Protein AF-A0AAD5D6E2-F1 (afdb_monomer_lite)

Sequence (270 aa):
MIGDYLGQHDEFSVAVMHAYVDSMDFSGMKFHTAIREFLKGFRLPGEAQKIDRIMEKFAECYCADNPGLFKGADTAYVLAYAVILLNTDAHNPMVWPKMSKSDFVRMNATNDPEECAPKLILEEIYDSIVKEEIKMKNKAINMGKSSWKKAETEEKGGIVGILNLALPKLRSQSDTQSESEAIIKQTQEIFRKQGAKRGTFYTSQRIEIIRPMVEAVGWPLLATFSVMMEERENKARVILCMEGFKAGIYITHVLRMDTMRYAFLTSLVR

Secondary structure (DSSP, 8-state):
-HHHHHT--SHHHHHHHHHHHHTS--TT--HHHHHHHHHHHSPPPSSHHHHHHHHHHHHHHHHHHSBTTBSSHHHHHHHHHHHHHHHHHHH-TT--SPPPHHHHHHHH--S-TTTSPPHHHHHHHHHHHHHS--------------------------GGGTS---------SSSSHHHHHHHHHHHHHHHHHS------------HHHHHHHHHHHHHHHHHHHHHHHH-TT-HHHHHHHHHHHHHHHHHHHHTT-HHHHHHHHHHH--

pLDDT: mean 73.14, std 18.59, range [22.36, 93.12]

Organism: Ambrosia artemisiifolia (NCBI:txid4212)

InterPro domains:
  IPR000904 Sec7 domain [PF01369] (1-134)
  IPR000904 Sec7 domain [PS50190] (1-132)
  IPR000904 Sec7 domain [SM00222] (1-134)
  IPR000904 Sec7 domain [cd00171] (1-134)
  IPR023394 Sec7, C-terminal domain superfamily [G3DSA:1.10.1000.11] (27-145)
  IPR035999 Sec7 domain superfamily [SSF48425] (1-138)

Radius of gyration: 23.74 Å; chains: 1; bounding box: 52×47×61 Å

Structure (mmCIF, N/CA/C/O backbone):
data_AF-A0AAD5D6E2-F1
#
_entry.id   AF-A0AAD5D6E2-F1
#
loop_
_atom_site.group_PDB
_atom_site.id
_atom_site.type_symbol
_atom_site.label_atom_id
_atom_site.label_alt_id
_atom_site.label_comp_id
_atom_site.label_asym_id
_atom_site.label_entity_id
_atom_site.label_seq_id
_atom_site.pdbx_PDB_ins_code
_atom_site.Cartn_x
_atom_site.Cartn_y
_atom_site.Cartn_z
_atom_site.occupancy
_atom_site.B_iso_or_equiv
_atom_site.auth_seq_id
_atom_site.auth_comp_id
_atom_site.auth_asym_id
_atom_site.auth_atom_id
_atom_site.pdbx_PDB_model_num
ATOM 1 N N . MET A 1 1 ? 6.085 -20.815 0.313 1.00 63.50 1 MET A N 1
ATOM 2 C CA . MET A 1 1 ? 6.153 -20.107 1.617 1.00 63.50 1 MET A CA 1
ATOM 3 C C . MET A 1 1 ? 4.739 -19.867 2.130 1.00 63.50 1 MET A C 1
ATOM 5 O O . MET A 1 1 ? 3.829 -19.971 1.325 1.00 63.50 1 MET A O 1
ATOM 9 N N . ILE A 1 2 ? 4.546 -19.522 3.412 1.00 75.81 2 ILE A N 1
ATOM 10 C CA . ILE A 1 2 ? 3.207 -19.230 3.969 1.00 75.81 2 ILE A CA 1
ATOM 11 C C . ILE A 1 2 ? 2.523 -18.103 3.177 1.00 75.81 2 ILE A C 1
ATOM 13 O O . ILE A 1 2 ? 1.454 -18.329 2.641 1.00 75.81 2 ILE A O 1
ATOM 17 N N . GLY A 1 3 ? 3.169 -16.947 2.983 1.00 75.31 3 GLY A N 1
ATOM 18 C CA . GLY A 1 3 ? 2.570 -15.836 2.223 1.00 75.31 3 GLY A CA 1
ATOM 19 C C . GLY A 1 3 ? 2.264 -16.153 0.753 1.00 75.31 3 GLY A C 1
ATOM 20 O O . GLY A 1 3 ? 1.200 -15.794 0.265 1.00 75.31 3 GLY A O 1
ATOM 21 N N . ASP A 1 4 ? 3.144 -16.888 0.059 1.00 78.75 4 ASP A N 1
ATOM 22 C CA . ASP A 1 4 ? 2.870 -17.315 -1.325 1.00 78.75 4 ASP A CA 1
ATOM 23 C C . ASP A 1 4 ? 1.679 -18.264 -1.413 1.00 78.75 4 ASP A C 1
ATOM 25 O O . ASP A 1 4 ? 0.942 -18.211 -2.391 1.00 78.75 4 ASP A O 1
ATOM 29 N N . TYR A 1 5 ? 1.533 -19.138 -0.411 1.00 82.12 5 TYR A N 1
ATOM 30 C CA . TYR A 1 5 ? 0.457 -20.117 -0.321 1.00 82.12 5 TYR A CA 1
ATOM 31 C C . TYR A 1 5 ? -0.875 -19.437 -0.002 1.00 82.12 5 TYR A C 1
ATOM 33 O O . TYR A 1 5 ? -1.846 -19.649 -0.717 1.00 82.12 5 TYR A O 1
ATOM 41 N N . LEU A 1 6 ? -0.894 -18.537 0.989 1.00 81.75 6 LEU A N 1
ATOM 42 C CA . LEU A 1 6 ? -2.074 -17.738 1.345 1.00 81.75 6 LEU A CA 1
ATOM 43 C C . LEU A 1 6 ? -2.532 -16.830 0.192 1.00 81.75 6 LEU A C 1
ATOM 45 O O . LEU A 1 6 ? -3.709 -16.514 0.086 1.00 81.75 6 LEU A O 1
ATOM 49 N N . GLY A 1 7 ? -1.611 -16.423 -0.683 1.00 79.06 7 GLY A N 1
ATOM 50 C CA . GLY A 1 7 ? -1.923 -15.627 -1.866 1.00 79.06 7 GLY A CA 1
ATOM 51 C C . GLY A 1 7 ? -2.442 -16.420 -3.072 1.00 79.06 7 GLY A C 1
ATOM 52 O O . GLY A 1 7 ? -2.800 -15.808 -4.076 1.00 79.06 7 GLY A O 1
ATOM 53 N N . GLN A 1 8 ? -2.453 -17.759 -3.048 1.00 83.88 8 GLN A N 1
ATOM 54 C CA . GLN A 1 8 ? -2.915 -18.551 -4.197 1.00 83.88 8 GLN A CA 1
ATOM 55 C C . GLN A 1 8 ? -4.418 -18.380 -4.467 1.00 83.88 8 GLN A C 1
ATOM 57 O O . GLN A 1 8 ? -5.163 -17.822 -3.668 1.00 83.88 8 GLN A O 1
ATOM 62 N N . HIS A 1 9 ? -4.852 -18.796 -5.660 1.00 80.50 9 HIS A N 1
ATOM 63 C CA . HIS A 1 9 ? -6.250 -18.705 -6.101 1.00 80.50 9 HIS A CA 1
ATOM 64 C C . HIS A 1 9 ? -7.033 -20.001 -5.906 1.00 80.50 9 HIS A C 1
ATOM 66 O O . HIS A 1 9 ? -8.234 -20.014 -6.153 1.00 80.50 9 HIS A O 1
ATOM 72 N N . ASP A 1 10 ? -6.362 -21.074 -5.494 1.00 86.88 10 ASP A N 1
ATOM 73 C CA . ASP A 1 10 ? -7.005 -22.353 -5.235 1.00 86.88 10 ASP A CA 1
ATOM 74 C C . ASP A 1 10 ? -7.990 -22.213 -4.069 1.00 86.88 10 ASP A C 1
ATOM 76 O O . ASP A 1 10 ? -7.650 -21.621 -3.043 1.00 86.88 10 ASP A O 1
ATOM 80 N N . GLU A 1 11 ? -9.189 -22.787 -4.198 1.00 84.62 11 GLU A N 1
ATOM 81 C CA . GLU A 1 11 ? -10.261 -22.671 -3.194 1.00 84.62 11 GLU A CA 1
ATOM 82 C C . GLU A 1 11 ? -9.792 -23.063 -1.788 1.00 84.62 11 GLU A C 1
ATOM 84 O O . GLU A 1 11 ? -10.110 -22.395 -0.806 1.00 84.62 11 GLU A O 1
ATOM 89 N N . PHE A 1 12 ? -8.977 -24.116 -1.689 1.00 88.38 12 PHE A N 1
ATOM 90 C CA . PHE A 1 12 ? -8.412 -24.558 -0.418 1.00 88.38 12 PHE A CA 1
ATOM 91 C C . PHE A 1 12 ? -7.412 -23.544 0.156 1.00 88.38 12 PHE A C 1
ATOM 93 O O . PHE A 1 12 ? -7.459 -23.242 1.345 1.00 88.38 12 PHE A O 1
ATOM 100 N N . SER A 1 13 ? -6.537 -22.979 -0.679 1.00 84.50 13 SER A N 1
ATOM 101 C CA . SER A 1 13 ? -5.560 -21.968 -0.258 1.00 84.50 13 SER A CA 1
ATOM 102 C C . SER A 1 13 ? -6.245 -20.677 0.197 1.00 84.50 13 SER A C 1
ATOM 104 O O . SER A 1 13 ? -5.858 -20.100 1.213 1.00 84.50 13 SER A O 1
ATOM 106 N N . VAL A 1 14 ? -7.309 -20.271 -0.502 1.00 85.50 14 VAL A N 1
ATOM 107 C CA . VAL A 1 14 ? -8.170 -19.147 -0.116 1.00 85.50 14 VAL A CA 1
ATOM 108 C C . VAL A 1 14 ? -8.856 -19.441 1.219 1.00 85.50 14 VAL A C 1
ATOM 110 O O . VAL A 1 14 ? -8.754 -18.633 2.136 1.00 85.50 14 VAL A O 1
ATOM 113 N N . ALA A 1 15 ? -9.467 -20.616 1.394 1.00 88.38 15 ALA A N 1
ATOM 114 C CA . ALA A 1 15 ? -10.097 -21.003 2.659 1.00 88.38 15 ALA A CA 1
ATOM 115 C C . ALA A 1 15 ? -9.107 -21.015 3.839 1.00 88.38 15 ALA A C 1
ATOM 117 O O . ALA A 1 15 ? -9.438 -20.554 4.931 1.00 88.38 15 ALA A O 1
ATOM 118 N N . VAL A 1 16 ? -7.875 -21.487 3.619 1.00 90.06 16 VAL A N 1
ATOM 119 C CA . VAL A 1 16 ? -6.800 -21.430 4.621 1.00 90.06 16 VAL A CA 1
ATOM 120 C C . VAL A 1 16 ? -6.412 -19.984 4.931 1.00 90.06 16 VAL A C 1
ATOM 122 O O . VAL A 1 16 ? -6.171 -19.664 6.092 1.00 90.06 16 VAL A O 1
ATOM 125 N N . MET A 1 17 ? -6.376 -19.103 3.928 1.00 89.12 17 MET A N 1
ATOM 126 C CA . MET A 1 17 ? -6.130 -17.673 4.119 1.00 89.12 17 MET A CA 1
ATOM 127 C C . MET A 1 17 ? -7.225 -17.017 4.957 1.00 89.12 17 MET A C 1
ATOM 129 O O . MET A 1 17 ? -6.893 -16.362 5.944 1.00 89.12 17 MET A O 1
ATOM 133 N N . HIS A 1 18 ? -8.500 -17.284 4.661 1.00 87.19 18 HIS A N 1
ATOM 134 C CA . HIS A 1 18 ? -9.608 -16.805 5.486 1.00 87.19 18 HIS A CA 1
ATOM 135 C C . HIS A 1 18 ? -9.479 -17.304 6.928 1.00 87.19 18 HIS A C 1
ATOM 137 O O . HIS A 1 18 ? -9.401 -16.486 7.836 1.00 87.19 18 HIS A O 1
ATOM 143 N N . ALA A 1 19 ? -9.322 -18.616 7.138 1.00 89.12 19 ALA A N 1
ATOM 144 C CA . ALA A 1 19 ? -9.183 -19.193 8.477 1.00 89.12 19 ALA A CA 1
ATOM 145 C C . ALA A 1 19 ? -7.959 -18.660 9.245 1.00 89.12 19 ALA A C 1
ATOM 147 O O . ALA A 1 19 ? -8.000 -18.528 10.466 1.00 89.12 19 ALA A O 1
ATOM 148 N N . TYR A 1 20 ? -6.863 -18.352 8.546 1.00 89.19 20 TYR A N 1
ATOM 149 C CA . TYR A 1 20 ? -5.668 -17.773 9.152 1.00 89.19 20 TYR A CA 1
ATOM 150 C C . TYR A 1 20 ? -5.913 -16.341 9.632 1.00 89.19 20 TYR A C 1
ATOM 152 O O . TYR A 1 20 ? -5.574 -16.024 10.771 1.00 89.19 20 TYR A O 1
ATOM 160 N N . VAL A 1 21 ? -6.509 -15.489 8.795 1.00 87.44 21 VAL A N 1
ATOM 161 C CA . VAL A 1 21 ? -6.805 -14.096 9.163 1.00 87.44 21 VAL A CA 1
ATOM 162 C C . VAL A 1 21 ? -7.899 -14.051 10.235 1.00 87.44 21 VAL A C 1
ATOM 164 O O . VAL A 1 21 ? -7.743 -13.327 11.208 1.00 87.44 21 VAL A O 1
ATOM 167 N N . ASP A 1 22 ? -8.931 -14.892 10.121 1.00 87.75 22 ASP A N 1
ATOM 168 C CA . ASP A 1 22 ? -10.030 -15.006 11.095 1.00 87.75 22 ASP A CA 1
ATOM 169 C C . ASP A 1 22 ? -9.565 -15.535 12.465 1.00 87.75 22 ASP A C 1
ATOM 171 O O . ASP A 1 22 ? -10.250 -15.365 13.469 1.00 87.75 22 ASP A O 1
ATOM 175 N N . SER A 1 23 ? -8.403 -16.195 12.527 1.00 88.38 23 SER A N 1
ATOM 176 C CA . SER A 1 23 ? -7.798 -16.621 13.796 1.00 88.38 23 SER A CA 1
ATOM 177 C C . SER A 1 23 ? -7.056 -15.501 14.532 1.00 88.38 23 SER A C 1
ATOM 179 O O . SER A 1 23 ? -6.627 -15.703 15.671 1.00 88.38 23 SER A O 1
ATOM 181 N N . MET A 1 24 ? -6.865 -14.344 13.890 1.00 87.81 24 MET A N 1
ATOM 182 C CA . MET A 1 24 ? -6.261 -13.169 14.510 1.00 87.81 24 MET A CA 1
ATOM 183 C C . MET A 1 24 ? -7.340 -12.303 15.150 1.00 87.81 24 MET A C 1
ATOM 185 O O . MET A 1 24 ? -8.382 -12.075 14.553 1.00 87.81 24 MET A O 1
ATOM 189 N N . ASP A 1 25 ? -7.061 -11.804 16.352 1.00 89.38 25 ASP A N 1
ATOM 190 C CA . ASP A 1 25 ? -7.940 -10.874 17.057 1.00 89.38 25 ASP A CA 1
ATOM 191 C C . ASP A 1 25 ? -7.401 -9.449 16.904 1.00 89.38 25 ASP A C 1
ATOM 193 O O . ASP A 1 25 ? -6.323 -9.130 17.421 1.00 89.38 25 ASP A O 1
ATOM 197 N N . PHE A 1 26 ? -8.133 -8.601 16.178 1.00 91.06 26 PHE A N 1
ATOM 198 C CA . PHE A 1 26 ? -7.804 -7.184 16.013 1.00 91.06 26 PHE A CA 1
ATOM 199 C C . PHE A 1 26 ? -8.638 -6.267 16.916 1.00 91.06 26 PHE A C 1
ATOM 201 O O . PHE A 1 26 ? -8.548 -5.038 16.792 1.00 91.06 26 PHE A O 1
ATOM 208 N N . SER A 1 27 ? -9.437 -6.825 17.828 1.00 90.00 27 SER A N 1
ATOM 209 C CA . SER A 1 27 ? -10.375 -6.073 18.661 1.00 90.00 27 SER A CA 1
ATOM 210 C C . SER A 1 27 ? -9.655 -5.062 19.555 1.00 90.00 27 SER A C 1
ATOM 212 O O . SER A 1 27 ? -8.789 -5.405 20.363 1.00 90.00 27 SER A O 1
ATOM 214 N N . GLY A 1 28 ? -10.012 -3.782 19.430 1.00 85.44 28 GLY A N 1
ATOM 215 C CA . GLY A 1 28 ? -9.437 -2.705 20.244 1.00 85.44 28 GLY A CA 1
ATOM 216 C C . GLY A 1 28 ? -7.981 -2.361 19.907 1.00 85.44 28 GLY A C 1
ATO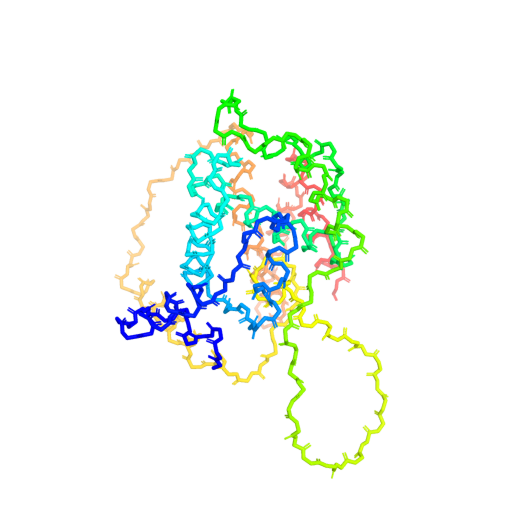M 217 O O . GLY A 1 28 ? -7.372 -1.528 20.587 1.00 85.44 28 GLY A O 1
ATOM 218 N N . MET A 1 29 ? -7.408 -2.963 18.860 1.00 90.69 29 MET A N 1
ATOM 219 C CA . MET A 1 29 ? -6.088 -2.599 18.358 1.00 90.69 29 MET A CA 1
ATOM 220 C C . MET A 1 29 ? -6.178 -1.362 17.466 1.00 90.69 29 MET A C 1
ATOM 222 O O . MET A 1 29 ? -7.100 -1.198 16.675 1.00 90.69 29 MET A O 1
ATOM 226 N N . LYS A 1 30 ? -5.166 -0.491 17.535 1.00 91.62 30 LYS A N 1
ATOM 227 C CA . LYS A 1 30 ? -5.017 0.585 16.549 1.00 91.62 30 LYS A CA 1
ATOM 228 C C . LYS A 1 30 ? -4.617 -0.001 15.194 1.00 91.62 30 LYS A C 1
ATOM 230 O O . LYS A 1 30 ? -3.824 -0.941 15.139 1.00 91.62 30 LYS A O 1
ATOM 235 N N . PHE A 1 31 ? -5.053 0.632 14.105 1.00 91.25 31 PHE A N 1
ATOM 236 C CA . PHE A 1 31 ? -4.829 0.145 12.738 1.00 91.25 31 PHE A CA 1
ATOM 237 C C . PHE A 1 31 ? -3.353 -0.147 12.422 1.00 91.25 31 PHE A C 1
ATOM 239 O O . PHE A 1 31 ? -3.008 -1.221 11.934 1.00 91.25 31 PHE A O 1
ATOM 246 N N . HIS A 1 32 ? -2.452 0.780 12.768 1.00 89.88 32 HIS A N 1
ATOM 247 C CA . HIS A 1 32 ? -1.012 0.604 12.548 1.00 89.88 32 HIS A CA 1
ATOM 248 C C . HIS A 1 32 ? -0.400 -0.528 13.389 1.00 89.88 32 HIS A C 1
ATOM 250 O O . HIS A 1 32 ? 0.634 -1.072 13.013 1.00 89.88 32 HIS A O 1
ATOM 256 N N . THR A 1 33 ? -0.999 -0.889 14.525 1.00 90.75 33 THR A N 1
ATOM 257 C CA . THR A 1 33 ? -0.551 -2.018 15.350 1.00 90.75 33 THR A CA 1
ATOM 258 C C . THR A 1 33 ? -1.063 -3.333 14.774 1.00 90.75 33 THR A C 1
ATOM 260 O O . THR A 1 33 ? -0.286 -4.276 14.644 1.00 90.75 33 THR A O 1
ATOM 263 N N . ALA A 1 34 ? -2.333 -3.373 14.361 1.00 92.12 34 ALA A N 1
ATOM 264 C CA . ALA A 1 34 ? -2.945 -4.541 13.734 1.00 92.12 34 ALA A CA 1
ATOM 265 C C . ALA A 1 34 ? -2.216 -4.943 12.445 1.00 92.12 34 ALA A C 1
ATOM 267 O O . ALA A 1 34 ? -1.794 -6.088 12.307 1.00 92.12 34 ALA A O 1
ATOM 268 N N . ILE A 1 35 ? -1.959 -3.988 11.542 1.00 90.06 35 ILE A N 1
ATOM 269 C CA . ILE A 1 35 ? -1.263 -4.274 10.279 1.00 90.06 35 ILE A CA 1
ATOM 270 C C . ILE A 1 35 ? 0.191 -4.726 10.497 1.00 90.06 35 ILE A C 1
ATOM 272 O O . ILE A 1 35 ? 0.708 -5.544 9.739 1.00 90.06 35 ILE A O 1
ATOM 276 N N . ARG A 1 36 ? 0.863 -4.249 11.556 1.00 89.69 36 ARG A N 1
ATOM 277 C CA . ARG A 1 36 ? 2.203 -4.732 11.925 1.00 89.69 36 ARG A CA 1
ATOM 278 C C . ARG A 1 36 ? 2.168 -6.174 12.399 1.00 89.69 36 ARG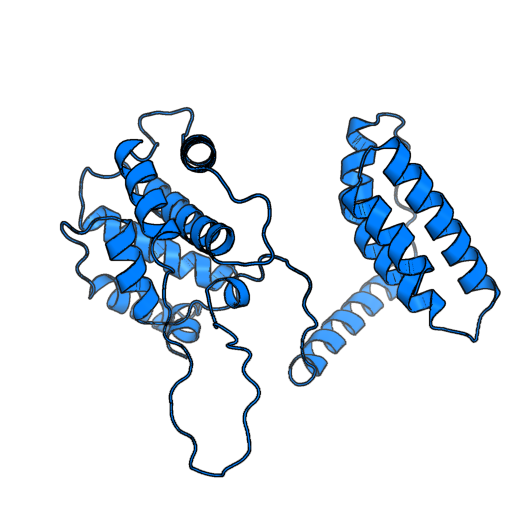 A C 1
ATOM 280 O O . ARG A 1 36 ? 3.003 -6.956 11.955 1.00 89.69 36 ARG A O 1
ATOM 287 N N . GLU A 1 37 ? 1.241 -6.522 13.289 1.00 89.06 37 GLU A N 1
ATOM 288 C CA . GLU A 1 37 ? 1.142 -7.893 13.800 1.00 89.06 37 GLU A CA 1
ATOM 289 C C . GLU A 1 37 ? 0.726 -8.860 12.685 1.00 89.06 37 GLU A C 1
ATOM 291 O O . GLU A 1 37 ? 1.316 -9.931 12.545 1.00 89.06 37 GLU A O 1
ATOM 296 N N . PHE A 1 38 ? -0.177 -8.422 11.807 1.00 89.25 38 PHE A N 1
ATOM 297 C CA . PHE A 1 38 ? -0.574 -9.160 10.615 1.00 89.25 38 PHE A CA 1
ATOM 298 C C . PHE A 1 38 ? 0.618 -9.460 9.689 1.00 89.25 38 PHE A C 1
ATOM 300 O O . PHE A 1 38 ? 0.918 -10.617 9.386 1.00 89.25 38 PHE A O 1
ATOM 307 N N . LEU A 1 39 ? 1.370 -8.426 9.293 1.00 85.88 39 LEU A N 1
ATOM 308 C CA . LEU A 1 39 ? 2.503 -8.547 8.364 1.00 85.88 39 LEU A CA 1
ATOM 309 C C . LEU A 1 39 ? 3.765 -9.165 8.990 1.00 85.88 39 LEU A C 1
ATOM 311 O O . LEU A 1 39 ? 4.713 -9.517 8.288 1.00 85.88 39 LEU A O 1
ATOM 315 N N . LYS A 1 40 ? 3.804 -9.329 10.310 1.00 83.31 40 LYS A N 1
ATOM 316 C CA . LYS A 1 40 ? 4.888 -10.023 11.017 1.00 83.31 40 LYS A CA 1
ATOM 317 C C . LYS A 1 40 ? 4.795 -11.541 10.854 1.00 83.31 40 LYS A C 1
ATOM 319 O O . LYS A 1 40 ? 5.828 -12.216 10.860 1.00 83.31 40 LYS A O 1
ATOM 324 N N . GLY A 1 41 ? 3.585 -12.083 10.682 1.00 76.00 41 GLY A N 1
ATOM 325 C CA . GLY A 1 41 ? 3.337 -13.525 10.569 1.00 76.00 41 GLY A CA 1
ATOM 326 C C . GLY A 1 41 ? 3.895 -14.153 9.290 1.00 76.00 41 GLY A C 1
ATOM 327 O O . GLY A 1 41 ? 4.360 -15.299 9.298 1.00 76.00 41 GLY A O 1
ATOM 328 N N . PHE A 1 42 ? 3.918 -13.398 8.193 1.00 78.56 42 PHE A N 1
ATOM 329 C CA . PHE A 1 42 ? 4.336 -13.892 6.887 1.00 78.56 42 PHE A CA 1
ATOM 330 C C . PHE A 1 42 ? 4.939 -12.782 6.024 1.00 78.56 42 PHE A C 1
ATOM 332 O O . PHE A 1 42 ? 4.742 -11.595 6.247 1.00 78.56 42 PHE A O 1
ATOM 339 N N . ARG A 1 43 ? 5.709 -13.184 5.013 1.00 76.00 43 ARG A N 1
ATOM 340 C CA . ARG A 1 43 ? 6.223 -12.263 3.999 1.00 76.00 43 ARG A CA 1
ATOM 341 C C . ARG A 1 43 ? 5.167 -12.094 2.913 1.00 76.00 43 ARG A C 1
ATOM 343 O O . ARG A 1 43 ? 4.679 -13.107 2.415 1.00 76.00 43 ARG A O 1
ATOM 350 N N . LEU A 1 44 ? 4.854 -10.854 2.535 1.00 77.12 44 LEU A N 1
ATOM 351 C CA . LEU A 1 44 ? 3.939 -10.608 1.423 1.00 77.12 44 LEU A CA 1
ATOM 352 C C . LEU A 1 44 ? 4.483 -11.232 0.116 1.00 77.12 44 LEU A C 1
ATOM 354 O O . LEU A 1 44 ? 5.700 -11.224 -0.110 1.00 77.12 44 LEU A O 1
ATOM 358 N N . PRO A 1 45 ? 3.605 -11.798 -0.723 1.00 75.38 45 PRO A N 1
ATOM 359 C C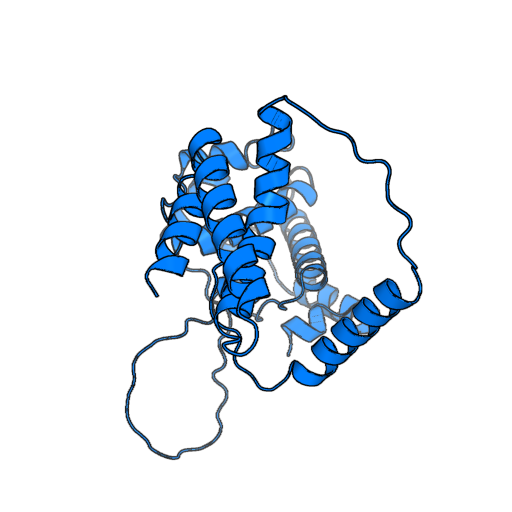A . PRO A 1 45 ? 3.972 -12.316 -2.038 1.00 75.38 45 PRO A CA 1
ATOM 360 C C . PRO A 1 45 ? 4.341 -11.170 -2.988 1.00 75.38 45 PRO A C 1
ATOM 362 O O . PRO A 1 45 ? 3.853 -10.060 -2.831 1.00 75.38 45 PRO A O 1
ATOM 365 N N . GLY A 1 46 ? 5.198 -11.425 -3.981 1.00 65.75 46 GLY A N 1
ATOM 366 C CA . GLY A 1 46 ? 5.656 -10.389 -4.924 1.00 65.75 46 GLY A CA 1
ATOM 367 C C . GLY A 1 46 ? 4.694 -10.069 -6.078 1.00 65.75 46 GLY A C 1
ATOM 368 O O . GLY A 1 46 ? 4.957 -9.182 -6.890 1.00 65.75 46 GLY A O 1
ATOM 369 N N . GLU A 1 47 ? 3.601 -10.821 -6.188 1.00 74.56 47 GLU A N 1
ATOM 370 C CA . GLU A 1 47 ? 2.581 -10.670 -7.226 1.00 74.56 47 GLU A CA 1
ATOM 371 C C . GLU A 1 47 ? 1.447 -9.781 -6.714 1.00 74.56 47 GLU A C 1
ATOM 373 O O . GLU A 1 47 ? 0.836 -10.090 -5.691 1.00 74.56 47 GLU A O 1
ATOM 378 N N . ALA A 1 48 ? 1.123 -8.714 -7.452 1.00 73.94 48 ALA A N 1
ATOM 379 C CA . ALA A 1 48 ? 0.113 -7.735 -7.046 1.00 73.94 48 ALA A CA 1
ATOM 380 C C . ALA A 1 48 ? -1.235 -8.387 -6.690 1.00 73.94 48 ALA A C 1
ATOM 382 O O . ALA A 1 48 ? -1.774 -8.117 -5.627 1.00 73.94 48 ALA A O 1
ATOM 383 N N . GLN A 1 49 ? -1.711 -9.329 -7.513 1.00 75.81 49 GLN A N 1
ATOM 384 C CA . GLN A 1 49 ? -2.975 -10.049 -7.292 1.00 75.81 49 GLN A CA 1
ATOM 385 C C . GLN A 1 49 ? -3.009 -10.851 -5.984 1.00 75.81 49 GLN A C 1
ATOM 387 O O . GLN A 1 49 ? -4.068 -11.052 -5.399 1.00 75.81 49 GLN A O 1
ATOM 392 N N . LYS A 1 50 ? -1.853 -11.337 -5.524 1.00 80.31 50 LYS A N 1
ATOM 393 C CA . LYS A 1 50 ? -1.758 -12.093 -4.275 1.00 80.31 50 LYS A CA 1
ATOM 394 C C . LYS A 1 50 ? -1.769 -11.167 -3.061 1.00 80.31 50 LYS A C 1
ATOM 396 O O . LYS A 1 50 ? -2.360 -11.507 -2.044 1.00 80.31 50 LYS A O 1
ATOM 401 N N . ILE A 1 51 ? -1.110 -10.011 -3.169 1.00 83.50 51 ILE A N 1
ATOM 402 C CA . ILE A 1 51 ? -1.143 -8.967 -2.135 1.00 83.50 51 ILE A CA 1
ATOM 403 C C . ILE A 1 51 ? -2.572 -8.451 -1.974 1.00 83.50 51 ILE A C 1
ATOM 405 O O . ILE A 1 51 ? -3.035 -8.325 -0.846 1.00 83.50 51 ILE A O 1
ATOM 409 N N . ASP A 1 52 ? -3.256 -8.239 -3.096 1.00 84.19 52 ASP A N 1
ATOM 410 C CA . ASP A 1 52 ? -4.631 -7.754 -3.180 1.00 84.19 52 ASP A CA 1
ATOM 411 C C . ASP A 1 52 ? -5.583 -8.531 -2.270 1.00 84.19 52 ASP A C 1
ATOM 413 O O . ASP A 1 52 ? -6.118 -7.979 -1.313 1.00 84.19 52 ASP A O 1
ATOM 417 N N . ARG A 1 53 ? -5.660 -9.850 -2.467 1.00 85.56 53 ARG A N 1
ATOM 418 C CA . ARG A 1 53 ? -6.533 -10.739 -1.683 1.00 85.56 53 ARG A CA 1
ATOM 419 C C . ARG A 1 53 ? -6.210 -10.759 -0.196 1.00 85.56 53 ARG A C 1
ATOM 421 O O . ARG A 1 53 ? -7.102 -10.829 0.642 1.00 85.56 53 ARG A O 1
ATOM 428 N N . ILE A 1 54 ? -4.921 -10.733 0.137 1.00 87.25 54 ILE A N 1
ATOM 429 C CA . ILE A 1 54 ? -4.472 -10.752 1.530 1.00 87.25 54 ILE A CA 1
ATOM 430 C C . ILE A 1 54 ? -4.853 -9.431 2.219 1.00 87.25 54 ILE A C 1
ATOM 432 O O . ILE A 1 54 ? -5.263 -9.444 3.378 1.00 87.25 54 ILE A O 1
ATOM 436 N N . MET A 1 55 ? -4.718 -8.298 1.521 1.00 89.31 55 MET A N 1
ATOM 437 C CA . MET A 1 55 ? -5.090 -6.981 2.048 1.00 89.31 55 MET A CA 1
ATOM 438 C C . MET A 1 55 ? -6.604 -6.807 2.160 1.00 89.31 55 MET A C 1
ATOM 440 O O . MET A 1 55 ? -7.067 -6.243 3.148 1.00 89.31 55 MET A O 1
ATOM 444 N N . GLU A 1 56 ? -7.366 -7.309 1.189 1.00 89.94 56 GLU A N 1
ATOM 445 C CA . GLU A 1 56 ? -8.831 -7.305 1.209 1.00 89.94 56 GLU A CA 1
ATOM 446 C C . GLU A 1 56 ? -9.355 -8.062 2.432 1.00 89.94 56 GLU A C 1
ATOM 448 O O . GLU A 1 56 ? -10.063 -7.489 3.260 1.00 89.94 56 GLU A O 1
ATOM 453 N N . LYS A 1 57 ? -8.886 -9.297 2.646 1.00 90.44 57 LYS A N 1
ATOM 454 C CA . LYS A 1 57 ? -9.306 -10.078 3.813 1.00 90.44 57 LYS A CA 1
ATOM 455 C C . LYS A 1 57 ? -8.866 -9.454 5.142 1.00 90.44 57 LYS A C 1
ATOM 457 O O . LYS A 1 57 ? -9.620 -9.484 6.111 1.00 90.44 57 LYS A O 1
ATOM 462 N N . PHE A 1 58 ? -7.675 -8.854 5.209 1.00 91.56 58 PHE A N 1
ATOM 463 C CA . PHE A 1 58 ? -7.254 -8.101 6.396 1.00 91.56 58 PHE A CA 1
ATOM 464 C C . PHE A 1 58 ? -8.208 -6.940 6.706 1.00 91.56 58 PHE A C 1
ATOM 466 O O . PHE A 1 58 ? -8.588 -6.751 7.861 1.00 91.56 58 PHE A O 1
ATOM 473 N N . ALA A 1 59 ? -8.605 -6.177 5.687 1.00 91.56 59 ALA A N 1
ATOM 474 C CA . ALA A 1 59 ? -9.508 -5.046 5.846 1.00 91.56 59 ALA A CA 1
ATOM 475 C C . ALA A 1 59 ? -10.902 -5.480 6.319 1.00 91.56 59 ALA A C 1
ATOM 477 O O . ALA A 1 59 ? -11.461 -4.855 7.221 1.00 91.56 59 ALA A O 1
ATOM 478 N N . GLU A 1 60 ? -11.431 -6.576 5.767 1.00 91.00 60 GLU A N 1
ATOM 479 C CA . GLU A 1 60 ? -12.693 -7.177 6.210 1.00 91.00 60 GLU A CA 1
ATOM 480 C C . GLU A 1 60 ? -12.650 -7.575 7.690 1.00 91.00 60 GLU A C 1
ATOM 482 O O . GLU A 1 60 ? -13.514 -7.154 8.461 1.00 91.00 60 GLU A O 1
ATOM 487 N N . CYS A 1 61 ? -11.635 -8.342 8.104 1.00 90.81 61 CYS A N 1
ATOM 488 C CA . CYS A 1 61 ? -11.498 -8.792 9.492 1.00 90.81 61 CYS A CA 1
ATOM 489 C C . CYS A 1 61 ? -11.299 -7.615 10.452 1.00 90.81 61 CYS A C 1
ATOM 491 O O . CYS A 1 61 ? -11.969 -7.535 11.476 1.00 90.81 61 CYS A O 1
ATOM 493 N N . TYR A 1 62 ? -10.447 -6.647 10.100 1.00 90.81 62 TYR A N 1
ATOM 494 C CA . TYR A 1 62 ? -10.209 -5.487 10.955 1.00 90.81 62 TYR A CA 1
ATOM 495 C C . TYR A 1 62 ? -11.481 -4.647 11.164 1.00 90.81 62 TYR A C 1
ATOM 497 O O . TYR A 1 62 ? -11.735 -4.183 12.279 1.00 90.81 62 TYR A O 1
ATOM 505 N N . CYS A 1 63 ? -12.285 -4.451 10.112 1.00 89.56 63 CYS A N 1
ATOM 506 C CA . CYS A 1 63 ? -13.571 -3.758 10.211 1.00 89.56 63 CYS A CA 1
ATOM 507 C C . CYS A 1 63 ? -14.607 -4.548 11.022 1.00 89.56 63 CYS A C 1
ATOM 509 O O . CYS A 1 63 ? -15.382 -3.934 11.756 1.00 89.56 63 CYS A O 1
ATOM 511 N N . ALA A 1 64 ? -14.618 -5.880 10.911 1.00 89.25 64 ALA A N 1
ATOM 512 C CA . ALA A 1 64 ? -15.504 -6.741 11.692 1.00 89.25 64 ALA A CA 1
ATOM 513 C C . ALA A 1 64 ? -15.181 -6.691 13.197 1.00 89.25 64 ALA A C 1
ATOM 515 O O . ALA A 1 64 ? -16.097 -6.583 14.012 1.00 89.25 64 ALA A O 1
ATOM 516 N N . ASP A 1 65 ? -13.895 -6.681 13.552 1.00 88.94 65 ASP A N 1
ATOM 517 C CA . ASP A 1 65 ? -13.422 -6.639 14.942 1.00 88.94 65 ASP A CA 1
ATOM 518 C C . ASP A 1 65 ? -13.526 -5.240 15.577 1.00 88.94 65 ASP A C 1
ATOM 520 O O . ASP A 1 65 ? -13.561 -5.096 16.801 1.00 88.94 65 ASP A O 1
ATOM 524 N N . ASN A 1 66 ? -13.585 -4.183 14.758 1.00 87.44 66 ASN A N 1
ATOM 525 C CA . ASN A 1 66 ? -13.651 -2.789 15.208 1.00 87.44 66 ASN A CA 1
ATOM 526 C C . ASN A 1 66 ? -14.867 -2.061 14.602 1.00 87.44 66 ASN A C 1
ATOM 528 O O . ASN A 1 66 ? -14.703 -1.099 13.835 1.00 87.44 66 ASN A O 1
ATOM 532 N N . PRO A 1 67 ? -16.100 -2.488 14.944 1.00 82.69 67 PRO A N 1
ATOM 533 C CA . PRO A 1 67 ? -17.312 -1.923 14.370 1.00 82.69 67 PRO A CA 1
ATOM 534 C C . PRO A 1 67 ? -17.435 -0.432 14.708 1.00 82.69 67 PRO A C 1
ATOM 536 O O . PRO A 1 67 ? -17.282 -0.015 15.856 1.00 82.69 67 PRO A O 1
ATOM 539 N N . GLY A 1 68 ? -17.728 0.383 13.693 1.00 78.56 68 GLY A N 1
ATOM 540 C CA . GLY A 1 68 ? -17.904 1.832 13.831 1.00 78.56 68 GLY A CA 1
ATOM 541 C C . GLY A 1 68 ? -16.623 2.664 13.707 1.00 78.56 68 GLY A C 1
ATOM 542 O O . GLY A 1 68 ? -16.717 3.890 13.695 1.00 78.56 68 GLY A O 1
ATOM 543 N N . LEU A 1 69 ? -15.445 2.039 13.573 1.00 79.75 69 LEU A N 1
ATOM 544 C CA . LEU A 1 69 ? -14.193 2.762 13.314 1.00 79.75 69 LEU A CA 1
ATOM 545 C C . LEU A 1 69 ? -14.071 3.211 11.848 1.00 79.75 69 LEU A C 1
ATOM 547 O O . LEU A 1 69 ? -13.587 4.308 11.572 1.00 79.75 69 LEU A O 1
ATOM 551 N N . PHE A 1 70 ? -14.547 2.375 10.923 1.00 81.69 70 PHE A N 1
ATOM 552 C CA . PHE A 1 70 ? -14.690 2.672 9.498 1.00 81.69 70 PHE A CA 1
ATOM 553 C C . PHE A 1 70 ? -16.117 2.340 9.052 1.00 81.69 70 PHE A C 1
ATOM 555 O O . PHE A 1 70 ? -16.748 1.447 9.621 1.00 81.69 70 PHE A O 1
ATOM 562 N N . LYS A 1 71 ? -16.637 3.041 8.035 1.00 77.06 71 LYS A N 1
ATOM 563 C CA . LYS A 1 71 ? -17.972 2.747 7.483 1.00 77.06 71 LYS A CA 1
ATOM 564 C C . LYS A 1 71 ? -18.023 1.440 6.688 1.00 77.06 71 LYS A C 1
ATOM 566 O O . LYS A 1 71 ? -19.076 0.812 6.643 1.00 77.06 71 LYS A O 1
ATOM 571 N N . GLY A 1 72 ? -16.906 1.026 6.091 1.00 78.50 72 GLY A N 1
ATOM 572 C CA . GLY A 1 72 ? -16.809 -0.196 5.296 1.00 78.50 72 GLY A CA 1
ATOM 573 C C . GLY A 1 72 ? -15.378 -0.717 5.183 1.00 78.50 72 GLY A C 1
ATOM 574 O O . GLY A 1 72 ? -14.419 -0.022 5.530 1.00 78.50 72 GLY A O 1
ATOM 575 N N . ALA A 1 73 ? -15.244 -1.955 4.700 1.00 84.81 73 ALA A N 1
ATOM 576 C CA . ALA A 1 73 ? -13.952 -2.599 4.456 1.00 84.81 73 ALA A CA 1
ATOM 577 C C . ALA A 1 73 ? -13.116 -1.846 3.406 1.00 84.81 73 ALA A C 1
ATOM 579 O O . ALA A 1 73 ? -11.898 -1.791 3.540 1.00 84.81 73 ALA A O 1
ATOM 580 N N . ASP A 1 74 ? -13.755 -1.171 2.446 1.00 85.06 74 ASP A N 1
ATOM 581 C CA . ASP A 1 74 ? -13.077 -0.404 1.393 1.00 85.06 74 ASP A CA 1
ATOM 582 C C . ASP A 1 74 ? -12.156 0.690 1.957 1.00 85.06 74 ASP A C 1
ATOM 584 O O . ASP A 1 74 ? -11.009 0.831 1.527 1.00 85.06 74 ASP A O 1
ATOM 588 N N . THR A 1 75 ? -12.604 1.427 2.981 1.00 85.75 75 THR A N 1
ATOM 589 C CA . THR A 1 75 ? -11.777 2.450 3.643 1.00 85.75 75 THR A CA 1
ATOM 590 C C . THR A 1 75 ? -10.559 1.821 4.323 1.00 85.75 75 THR A C 1
ATOM 592 O O . THR A 1 75 ? -9.446 2.335 4.197 1.00 85.75 75 THR A O 1
ATOM 595 N N . ALA A 1 76 ? -10.740 0.696 5.026 1.00 88.56 76 ALA A N 1
ATOM 596 C CA . ALA A 1 76 ? -9.644 -0.029 5.674 1.00 88.56 76 ALA A CA 1
ATOM 597 C C . ALA A 1 76 ? -8.663 -0.622 4.652 1.00 88.56 76 ALA A C 1
ATOM 599 O O . ALA A 1 76 ? -7.452 -0.602 4.871 1.00 88.56 76 ALA A O 1
ATOM 600 N N . TYR A 1 77 ? -9.177 -1.091 3.519 1.00 88.44 77 TYR A N 1
ATOM 601 C CA . TYR A 1 77 ? -8.409 -1.634 2.410 1.00 88.44 77 TYR A CA 1
ATOM 602 C C . TYR A 1 77 ? -7.513 -0.565 1.773 1.00 88.44 77 TYR A C 1
ATOM 604 O O . TYR A 1 77 ? -6.292 -0.733 1.710 1.00 88.44 77 TYR A O 1
ATOM 612 N N . VAL A 1 78 ? -8.080 0.587 1.394 1.00 86.62 78 VAL A N 1
ATOM 613 C CA . VAL A 1 78 ? -7.309 1.725 0.861 1.00 86.62 78 VAL A CA 1
ATOM 614 C C . VAL A 1 78 ? -6.260 2.186 1.875 1.00 86.62 78 VAL A C 1
ATOM 616 O O . VAL A 1 78 ? -5.103 2.431 1.518 1.00 86.62 78 VAL A O 1
ATOM 619 N N . LEU A 1 79 ? -6.627 2.241 3.157 1.00 88.31 79 LEU A N 1
ATOM 620 C CA . LEU A 1 79 ? -5.716 2.626 4.228 1.00 88.31 79 LEU A CA 1
ATOM 621 C C . LEU A 1 79 ? -4.566 1.624 4.417 1.00 88.31 79 LEU A C 1
ATOM 623 O O . LEU A 1 79 ? -3.435 2.040 4.679 1.00 88.31 79 LEU A O 1
ATOM 627 N N . ALA A 1 80 ? -4.807 0.321 4.244 1.00 89.12 80 ALA A N 1
ATOM 628 C CA . ALA A 1 80 ? -3.764 -0.702 4.309 1.00 89.12 80 ALA A CA 1
ATOM 629 C C . ALA A 1 80 ? -2.702 -0.482 3.220 1.00 89.12 80 ALA A C 1
ATOM 631 O O . ALA A 1 80 ? -1.501 -0.471 3.513 1.00 89.12 80 ALA A O 1
ATOM 632 N N . TYR A 1 81 ? -3.127 -0.196 1.987 1.00 85.00 81 TYR A N 1
ATOM 633 C CA . TYR A 1 81 ? -2.213 0.171 0.903 1.00 85.00 81 TYR A CA 1
ATOM 634 C C . TYR A 1 81 ? -1.461 1.470 1.182 1.00 85.00 81 TYR A C 1
ATOM 636 O O . TYR A 1 81 ? -0.248 1.539 0.967 1.00 85.00 81 TYR A O 1
ATOM 644 N N . ALA A 1 82 ? -2.145 2.486 1.706 1.00 86.69 82 ALA A N 1
ATOM 645 C CA . ALA A 1 82 ? -1.515 3.747 2.074 1.00 86.69 82 ALA A CA 1
ATOM 646 C C . ALA A 1 82 ? -0.409 3.554 3.122 1.00 86.69 82 ALA A C 1
ATOM 648 O O . ALA A 1 82 ? 0.669 4.135 2.994 1.00 86.69 82 ALA A O 1
ATOM 649 N N . VAL A 1 83 ? -0.633 2.696 4.122 1.00 89.12 83 VAL A N 1
ATOM 650 C CA . VAL A 1 83 ? 0.373 2.340 5.136 1.00 89.12 83 VAL A CA 1
ATOM 651 C C . VAL A 1 83 ? 1.583 1.652 4.513 1.00 89.12 83 VAL A C 1
ATOM 653 O O . VAL A 1 83 ? 2.726 1.974 4.840 1.00 89.12 83 VAL A O 1
ATOM 656 N N . ILE A 1 84 ? 1.342 0.715 3.604 1.00 84.56 84 ILE A N 1
ATOM 657 C CA . ILE A 1 84 ? 2.388 -0.025 2.902 1.00 84.56 84 ILE A CA 1
ATOM 658 C C . ILE A 1 84 ? 3.256 0.916 2.042 1.00 84.56 84 ILE A C 1
ATOM 660 O O . ILE A 1 84 ? 4.493 0.827 2.060 1.00 84.56 84 ILE A O 1
ATOM 664 N N . LEU A 1 85 ? 2.619 1.846 1.323 1.00 83.88 85 LEU A N 1
ATOM 665 C CA . LEU A 1 85 ? 3.290 2.881 0.534 1.00 83.88 85 LEU A CA 1
ATOM 666 C C . LEU A 1 85 ? 4.077 3.841 1.426 1.00 83.88 85 LEU A C 1
ATOM 668 O O . LEU A 1 85 ? 5.241 4.111 1.138 1.00 83.88 85 LEU A O 1
ATOM 672 N N . LEU A 1 86 ? 3.490 4.292 2.537 1.00 86.94 86 LEU A N 1
ATOM 673 C CA . LEU A 1 86 ? 4.160 5.163 3.498 1.00 86.94 86 LEU A CA 1
ATOM 674 C C . LEU A 1 86 ? 5.380 4.484 4.126 1.00 86.94 86 LEU A C 1
ATOM 676 O O . LEU A 1 86 ? 6.420 5.115 4.275 1.00 86.94 86 LEU A O 1
ATOM 680 N N . ASN A 1 87 ? 5.292 3.197 4.469 1.00 86.44 87 ASN A N 1
ATOM 681 C CA . ASN A 1 87 ? 6.437 2.462 5.002 1.00 86.44 87 ASN A CA 1
ATOM 682 C C . ASN A 1 87 ? 7.585 2.414 3.984 1.00 86.44 87 ASN A C 1
ATOM 684 O O . ASN A 1 87 ? 8.749 2.583 4.347 1.00 86.44 87 ASN A O 1
ATOM 688 N N . THR A 1 88 ? 7.250 2.204 2.708 1.00 81.06 88 THR A N 1
ATOM 689 C CA . THR A 1 88 ? 8.225 2.244 1.613 1.00 81.06 88 THR A CA 1
ATOM 690 C C . THR A 1 88 ? 8.820 3.641 1.463 1.00 81.06 88 THR A C 1
ATOM 692 O O . THR A 1 88 ? 10.037 3.764 1.407 1.00 81.06 88 THR A O 1
ATOM 695 N N . ASP A 1 89 ? 8.001 4.692 1.452 1.00 83.31 89 ASP A N 1
ATOM 696 C CA . ASP A 1 89 ? 8.465 6.079 1.371 1.00 83.31 89 ASP A CA 1
ATOM 697 C C . ASP A 1 89 ? 9.401 6.437 2.535 1.00 83.31 89 ASP A C 1
ATOM 699 O O . ASP A 1 89 ? 10.533 6.860 2.302 1.00 83.31 89 ASP A O 1
ATOM 703 N N . ALA A 1 90 ? 8.984 6.186 3.778 1.00 84.56 90 ALA A N 1
ATOM 704 C CA . ALA A 1 90 ? 9.701 6.593 4.982 1.00 84.56 90 ALA A CA 1
ATOM 705 C C . ALA A 1 90 ? 11.053 5.879 5.147 1.00 84.56 90 ALA A C 1
ATOM 707 O O . ALA A 1 90 ? 12.062 6.527 5.432 1.00 84.56 90 ALA A O 1
ATOM 708 N N . HIS A 1 91 ? 11.096 4.560 4.924 1.00 82.62 91 HIS A N 1
ATOM 709 C CA . HIS A 1 91 ? 12.260 3.729 5.267 1.00 82.62 91 HIS A CA 1
ATOM 710 C C . HIS A 1 91 ? 13.157 3.371 4.080 1.00 82.62 91 HIS A C 1
ATOM 712 O O . HIS A 1 91 ? 14.268 2.882 4.283 1.00 82.62 91 HIS A O 1
ATOM 718 N N . ASN A 1 92 ? 12.736 3.637 2.838 1.00 75.31 92 ASN A N 1
ATOM 719 C CA . ASN A 1 92 ? 13.586 3.412 1.671 1.00 75.31 92 ASN A CA 1
ATOM 720 C C . ASN A 1 92 ? 14.561 4.586 1.464 1.00 75.31 92 ASN A C 1
ATOM 722 O O . ASN A 1 92 ? 14.118 5.682 1.115 1.00 75.31 92 ASN A O 1
ATOM 726 N N . PRO A 1 93 ? 15.888 4.401 1.586 1.00 73.06 93 PRO A N 1
ATOM 727 C CA . PRO A 1 93 ? 16.857 5.492 1.441 1.00 73.06 93 PRO A CA 1
ATOM 728 C C . PRO A 1 93 ? 16.885 6.118 0.037 1.00 73.06 93 PRO A C 1
ATOM 730 O O . PRO A 1 93 ? 17.390 7.223 -0.124 1.00 73.06 93 PRO A O 1
ATOM 733 N N . MET A 1 94 ? 16.351 5.435 -0.978 1.00 69.75 94 MET A N 1
ATOM 734 C CA . MET A 1 94 ? 16.324 5.930 -2.357 1.00 69.75 94 MET A CA 1
ATOM 735 C C . MET A 1 94 ? 15.159 6.885 -2.657 1.00 69.75 94 MET A C 1
ATOM 737 O O . MET A 1 94 ? 15.180 7.548 -3.690 1.00 69.75 94 MET A O 1
ATOM 741 N N . VAL A 1 95 ? 14.136 6.947 -1.799 1.00 71.69 95 VAL A N 1
ATOM 742 C CA . VAL A 1 95 ? 12.982 7.835 -2.004 1.00 71.69 95 VAL A CA 1
ATOM 743 C C . VAL A 1 95 ? 13.289 9.206 -1.409 1.00 71.69 95 VAL A C 1
ATOM 745 O O . VAL A 1 95 ? 13.531 9.316 -0.205 1.00 71.69 95 VAL A O 1
ATOM 748 N N . TRP A 1 96 ? 13.288 10.245 -2.244 1.00 68.75 96 TRP A N 1
ATOM 749 C CA . TRP A 1 96 ? 13.449 11.635 -1.823 1.00 68.75 96 TRP A CA 1
ATOM 750 C C . TRP A 1 96 ? 12.729 12.588 -2.793 1.00 68.75 96 TRP A C 1
ATOM 752 O O . TRP A 1 96 ? 12.867 12.404 -4.005 1.00 68.75 96 TRP A O 1
ATOM 762 N N . PRO A 1 97 ? 12.028 13.631 -2.305 1.00 81.38 97 PRO A N 1
ATOM 763 C CA . PRO A 1 97 ? 11.778 13.972 -0.897 1.00 81.38 97 PRO A CA 1
ATOM 764 C C . PRO A 1 97 ? 10.795 13.006 -0.216 1.00 81.38 97 PRO A C 1
ATOM 766 O O . PRO A 1 97 ? 9.989 12.374 -0.889 1.00 81.38 97 PRO A O 1
ATOM 769 N N . LYS A 1 98 ? 10.879 12.892 1.116 1.00 82.81 98 LYS A N 1
ATOM 770 C CA . LYS A 1 98 ? 9.934 12.094 1.916 1.00 82.81 98 LYS A CA 1
ATOM 771 C C . LYS A 1 98 ? 8.560 12.751 1.961 1.00 82.81 98 LYS A C 1
ATOM 773 O O . LYS A 1 98 ? 8.469 13.980 2.013 1.00 82.81 98 LYS A O 1
ATOM 778 N N . MET A 1 99 ? 7.511 11.938 2.002 1.00 85.56 99 MET A N 1
ATOM 779 C CA . MET A 1 99 ? 6.141 12.400 2.184 1.00 85.56 99 MET A CA 1
ATOM 780 C C . MET A 1 99 ? 5.988 13.049 3.560 1.00 85.56 99 MET A C 1
ATOM 782 O O . MET A 1 99 ? 6.358 12.456 4.570 1.00 85.56 99 MET A O 1
ATOM 786 N N . SER A 1 100 ? 5.436 14.263 3.622 1.00 89.94 100 SER A N 1
ATOM 787 C CA . SER A 1 100 ? 5.133 14.903 4.905 1.00 89.94 100 SER A CA 1
ATOM 788 C C . SER A 1 100 ? 3.834 14.360 5.511 1.00 89.94 100 SER A C 1
ATOM 790 O O . SER A 1 100 ? 2.955 13.876 4.795 1.00 89.94 100 SER A O 1
ATOM 792 N N . LYS A 1 101 ? 3.647 14.527 6.829 1.00 90.31 101 LYS A N 1
ATOM 793 C CA . LYS A 1 101 ? 2.388 14.174 7.513 1.00 90.31 101 LYS A CA 1
ATOM 794 C C . LYS A 1 101 ? 1.175 14.826 6.845 1.00 90.31 101 LYS A C 1
ATOM 796 O O . LYS A 1 101 ? 0.162 14.173 6.614 1.00 90.31 101 LYS A O 1
ATOM 801 N N . SER A 1 102 ? 1.289 16.110 6.501 1.00 86.75 102 SER A N 1
ATOM 802 C CA . SER A 1 102 ? 0.224 16.847 5.815 1.00 86.75 102 SER A CA 1
ATOM 803 C C . SER A 1 102 ? -0.083 16.299 4.425 1.00 86.75 102 SER A C 1
ATOM 805 O O . SER A 1 102 ? -1.236 16.347 4.002 1.00 86.75 102 SER A O 1
ATOM 807 N N . ASP A 1 103 ? 0.920 15.775 3.717 1.00 86.25 103 ASP A N 1
ATOM 808 C CA . ASP A 1 103 ? 0.721 15.167 2.400 1.00 86.25 103 ASP A CA 1
ATOM 809 C C . ASP A 1 103 ? 0.042 13.807 2.520 1.00 86.25 103 ASP A C 1
ATOM 811 O O . ASP A 1 103 ? -0.910 13.551 1.788 1.00 86.25 103 ASP A O 1
ATOM 815 N N . PHE A 1 104 ? 0.455 12.987 3.491 1.00 87.00 104 PHE A N 1
ATOM 816 C CA . PHE A 1 104 ? -0.179 11.701 3.780 1.00 87.00 104 PHE A CA 1
ATOM 817 C C . PHE A 1 104 ? -1.658 11.863 4.145 1.00 87.00 104 PHE A C 1
ATOM 819 O O . PHE A 1 104 ? -2.512 11.177 3.585 1.00 87.00 104 PHE A O 1
ATOM 826 N N . VAL A 1 105 ? -1.980 12.810 5.033 1.00 87.62 105 VAL A N 1
ATOM 827 C CA . VAL A 1 105 ? -3.374 13.108 5.391 1.00 87.62 105 VAL A CA 1
ATOM 828 C C . VAL A 1 105 ? -4.152 13.595 4.173 1.00 87.62 105 VAL A C 1
ATOM 830 O O . VAL A 1 105 ? -5.263 13.138 3.950 1.00 87.62 105 VAL A O 1
ATOM 833 N N . ARG A 1 106 ? -3.581 14.490 3.359 1.00 84.50 106 ARG A N 1
ATOM 834 C CA . ARG A 1 106 ? -4.259 15.028 2.171 1.00 84.50 106 ARG A CA 1
ATOM 835 C C . ARG A 1 106 ? -4.498 13.968 1.092 1.00 84.50 106 ARG A C 1
ATOM 837 O O . ARG A 1 106 ? -5.533 14.017 0.447 1.00 84.50 106 ARG A O 1
ATOM 844 N N . MET A 1 107 ? -3.564 13.037 0.889 1.00 81.94 107 MET A N 1
ATOM 845 C CA . MET A 1 107 ? -3.706 11.951 -0.092 1.00 81.94 107 MET A CA 1
ATOM 846 C C . MET A 1 107 ? -4.786 10.939 0.289 1.00 81.94 107 MET A C 1
ATOM 848 O O . MET A 1 107 ? -5.414 10.373 -0.597 1.00 81.94 107 MET A O 1
ATOM 852 N N . ASN A 1 108 ? -4.980 10.710 1.588 1.00 80.94 108 ASN A N 1
ATOM 853 C CA . ASN A 1 108 ? -5.952 9.745 2.103 1.00 80.94 108 ASN A CA 1
ATOM 854 C C . ASN A 1 108 ? -7.258 10.400 2.572 1.00 80.94 108 ASN A C 1
ATOM 856 O O . ASN A 1 108 ? -8.176 9.701 2.988 1.00 80.94 108 ASN A O 1
ATOM 860 N N . ALA A 1 109 ? -7.341 11.731 2.511 1.00 77.62 109 ALA A N 1
ATOM 861 C CA . ALA A 1 109 ? -8.572 12.464 2.738 1.00 77.62 109 ALA A CA 1
ATOM 862 C C . ALA A 1 109 ? -9.443 12.385 1.482 1.00 77.62 109 ALA A C 1
ATOM 864 O O . ALA A 1 109 ? -9.094 12.932 0.435 1.00 77.62 109 ALA A O 1
ATOM 865 N N . THR A 1 110 ? -10.582 11.708 1.583 1.00 70.44 110 THR A N 1
ATOM 866 C CA . THR A 1 110 ? -11.607 11.714 0.536 1.00 70.44 110 THR A CA 1
ATOM 867 C C . THR A 1 110 ? -12.457 12.981 0.631 1.00 70.44 110 THR A C 1
ATOM 869 O O . THR A 1 110 ? -12.575 13.598 1.690 1.00 70.44 110 THR A O 1
ATOM 872 N N . ASN A 1 111 ? -13.065 13.382 -0.491 1.00 61.66 111 ASN A N 1
ATOM 873 C CA . ASN A 1 111 ? -14.005 14.511 -0.511 1.00 61.66 111 ASN A CA 1
ATOM 874 C C . ASN A 1 111 ? -15.274 14.219 0.297 1.00 61.66 111 ASN A C 1
ATOM 876 O O . ASN A 1 111 ? -15.943 15.154 0.733 1.00 61.66 111 ASN A O 1
ATOM 880 N N . ASP A 1 112 ? -15.590 12.937 0.484 1.00 65.94 112 ASP A N 1
ATOM 881 C CA . ASP A 1 112 ? -16.644 12.501 1.379 1.00 65.94 112 ASP A CA 1
ATOM 882 C C . ASP A 1 112 ? -16.064 12.251 2.787 1.00 65.94 112 ASP A C 1
ATOM 884 O O . ASP A 1 112 ? -15.287 11.304 2.966 1.00 65.94 112 ASP A O 1
ATOM 888 N N . PRO A 1 113 ? -16.393 13.093 3.787 1.00 60.75 113 PRO A N 1
ATOM 889 C CA . PRO A 1 113 ? -15.949 12.905 5.166 1.00 60.75 113 PRO A CA 1
ATOM 890 C C . PRO A 1 113 ? -16.546 11.653 5.817 1.00 60.75 113 PRO A C 1
ATOM 892 O O . PRO A 1 113 ? -16.041 11.219 6.850 1.00 60.75 113 PRO A O 1
ATOM 895 N N . GLU A 1 114 ? -17.601 11.074 5.241 1.00 60.69 114 GLU A N 1
ATOM 896 C CA . GLU A 1 114 ? -18.218 9.850 5.731 1.00 60.69 114 GLU A CA 1
ATOM 897 C C . GLU A 1 114 ? -17.458 8.584 5.314 1.00 60.69 114 GLU A C 1
ATOM 899 O O . GLU A 1 114 ? -17.464 7.608 6.061 1.00 60.69 114 GLU A O 1
ATOM 904 N N . GLU A 1 115 ? -16.777 8.600 4.168 1.00 65.25 115 GLU A N 1
ATOM 905 C CA . GLU A 1 115 ? -15.971 7.475 3.659 1.00 65.25 115 GLU A CA 1
ATOM 906 C C . GLU A 1 115 ? -14.487 7.571 4.058 1.00 65.25 115 GLU A C 1
ATOM 908 O O . GLU A 1 115 ? -13.705 6.638 3.847 1.00 65.25 115 GLU A O 1
ATOM 913 N N . CYS A 1 116 ? -14.097 8.693 4.668 1.00 69.81 116 CYS A N 1
ATOM 914 C CA . CYS A 1 116 ? -12.725 8.983 5.056 1.00 69.81 116 CYS A CA 1
ATOM 915 C C . CYS A 1 116 ? -12.369 8.371 6.415 1.00 69.81 116 CYS A C 1
ATOM 917 O O . CYS A 1 116 ? -13.106 8.499 7.395 1.00 69.81 116 CYS A O 1
ATOM 919 N N . ALA A 1 117 ? -11.158 7.823 6.530 1.00 76.25 117 ALA A N 1
ATOM 920 C CA . ALA A 1 117 ? -10.580 7.541 7.838 1.00 76.25 117 ALA A CA 1
ATOM 921 C C . ALA A 1 117 ? -10.436 8.854 8.645 1.00 76.25 117 ALA A C 1
ATOM 923 O O . ALA A 1 117 ? -9.938 9.850 8.106 1.00 76.25 117 ALA A O 1
ATOM 924 N N . PRO A 1 118 ? -10.818 8.886 9.936 1.00 83.31 118 PRO A N 1
ATOM 925 C CA . PRO A 1 118 ? -10.646 10.062 10.779 1.00 83.31 118 PRO A CA 1
ATOM 926 C C . PRO A 1 118 ? -9.218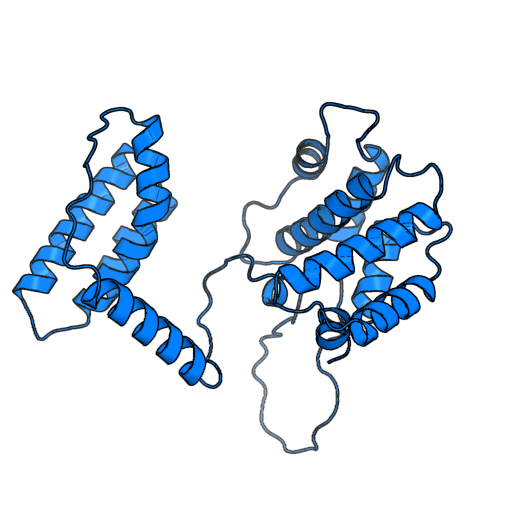 10.616 10.727 1.00 83.31 118 PRO A C 1
ATOM 928 O O . PRO A 1 118 ? -8.244 9.877 10.878 1.00 83.31 118 PRO A O 1
ATOM 931 N N . LYS A 1 119 ? -9.082 11.940 10.586 1.00 84.12 119 LYS A N 1
ATOM 932 C CA . LYS A 1 119 ? -7.776 12.614 10.473 1.00 84.12 119 LYS A CA 1
ATOM 933 C C . LYS A 1 119 ? -6.809 12.250 11.606 1.00 84.12 119 LYS A C 1
ATOM 935 O O . LYS A 1 119 ? -5.627 12.045 11.354 1.00 84.12 119 LYS A O 1
ATOM 940 N N . LEU A 1 120 ? -7.319 12.116 12.832 1.00 86.94 120 LEU A N 1
ATOM 941 C CA . LEU A 1 120 ? -6.527 11.691 13.991 1.00 86.94 120 LEU A CA 1
ATOM 942 C C . LEU A 1 120 ? -5.892 10.309 13.781 1.00 86.94 120 LEU A C 1
ATOM 944 O O . LEU A 1 120 ? -4.721 10.123 14.090 1.00 86.94 120 LEU A O 1
ATOM 948 N N . ILE A 1 121 ? -6.630 9.360 13.196 1.00 88.25 121 ILE A N 1
ATOM 949 C CA . ILE A 1 121 ? -6.121 8.016 12.895 1.00 88.25 121 ILE A CA 1
ATOM 950 C C . ILE A 1 121 ? -5.022 8.093 11.830 1.00 88.25 121 ILE A C 1
ATOM 952 O O . ILE A 1 121 ? -3.984 7.455 11.985 1.00 88.25 121 ILE A O 1
ATOM 956 N N . LEU A 1 122 ? -5.203 8.908 10.785 1.00 88.94 122 LEU A N 1
ATOM 957 C CA . LEU A 1 122 ? -4.192 9.103 9.737 1.00 88.94 122 LEU A CA 1
ATOM 958 C C . LEU A 1 122 ? -2.884 9.693 10.291 1.00 88.94 122 LEU A C 1
ATOM 960 O O . LEU A 1 122 ? -1.798 9.239 9.931 1.00 88.94 122 LEU A O 1
ATOM 964 N N . GLU A 1 123 ? -2.975 10.680 11.183 1.00 90.69 123 GLU A N 1
ATOM 965 C CA . GLU A 1 123 ? -1.803 11.290 11.819 1.00 90.69 123 GLU A CA 1
ATOM 966 C C . GLU A 1 123 ? -1.079 10.312 12.754 1.00 90.69 123 GLU A C 1
ATOM 968 O O . GLU A 1 123 ? 0.148 10.209 12.693 1.00 90.69 123 GLU A O 1
ATOM 973 N N . GLU A 1 124 ? -1.822 9.546 13.562 1.00 92.19 124 GLU A N 1
ATOM 974 C CA . GLU A 1 124 ? -1.252 8.510 14.432 1.00 92.19 124 GLU A CA 1
ATOM 975 C C . GLU A 1 124 ? -0.567 7.393 13.635 1.00 92.19 124 GLU A C 1
ATOM 977 O O . GLU A 1 124 ? 0.511 6.925 14.011 1.00 92.19 124 GLU A O 1
ATOM 982 N N . ILE A 1 125 ? -1.182 6.964 12.528 1.00 92.50 125 ILE A N 1
ATOM 983 C CA . ILE A 1 125 ? -0.587 6.003 11.599 1.00 92.50 125 ILE A CA 1
ATOM 984 C C . ILE A 1 125 ? 0.725 6.564 11.060 1.00 92.50 125 ILE A C 1
ATOM 986 O O . ILE A 1 125 ? 1.742 5.876 11.136 1.00 92.50 125 ILE A O 1
ATOM 990 N N . TYR A 1 126 ? 0.729 7.805 10.569 1.00 92.19 126 TYR A N 1
ATOM 991 C CA . TYR A 1 126 ? 1.935 8.410 10.015 1.00 92.19 126 TYR A CA 1
ATOM 992 C C . TYR A 1 126 ? 3.079 8.431 11.031 1.00 92.19 126 TYR A C 1
ATOM 994 O O . TYR A 1 126 ? 4.178 7.957 10.738 1.00 92.19 126 TYR A O 1
ATOM 1002 N N . ASP A 1 127 ? 2.813 8.921 12.243 1.00 92.94 127 ASP A N 1
ATOM 1003 C CA . ASP A 1 127 ? 3.828 9.009 13.293 1.00 92.94 127 ASP A CA 1
ATOM 1004 C C . ASP A 1 127 ? 4.366 7.632 13.684 1.00 92.94 127 ASP A C 1
ATOM 1006 O O . ASP A 1 127 ? 5.573 7.466 13.866 1.00 92.94 127 ASP A O 1
ATOM 1010 N N . SER A 1 128 ? 3.491 6.626 13.770 1.00 93.12 128 SER A N 1
ATOM 1011 C CA . SER A 1 128 ? 3.892 5.252 14.068 1.00 93.12 128 SER A CA 1
ATOM 1012 C C . SER A 1 128 ? 4.767 4.662 12.963 1.00 93.12 128 SER A C 1
ATOM 1014 O O . SER A 1 128 ? 5.841 4.130 13.252 1.00 93.12 128 SER A O 1
ATOM 1016 N N . ILE A 1 129 ? 4.334 4.752 11.700 1.00 91.56 129 ILE A N 1
ATOM 1017 C CA . ILE A 1 129 ? 5.045 4.160 10.560 1.00 91.56 129 ILE A CA 1
ATOM 1018 C C . ILE A 1 129 ? 6.389 4.843 10.334 1.00 91.56 129 ILE A C 1
ATOM 1020 O O . ILE A 1 129 ? 7.377 4.147 10.143 1.00 91.56 129 ILE A O 1
ATOM 1024 N N . VAL A 1 130 ? 6.476 6.171 10.413 1.00 90.62 130 VAL A N 1
ATOM 1025 C CA . VAL A 1 130 ? 7.756 6.881 10.251 1.00 90.62 130 VAL A CA 1
ATOM 1026 C C . VAL A 1 130 ? 8.720 6.565 11.396 1.00 90.62 130 VAL A C 1
ATOM 1028 O O . VAL A 1 130 ? 9.920 6.419 11.167 1.00 90.62 130 VAL A O 1
ATOM 1031 N N . LYS A 1 131 ? 8.212 6.420 12.626 1.00 91.12 131 LYS A N 1
ATOM 1032 C CA . LYS A 1 131 ? 9.034 6.100 13.800 1.00 91.12 131 LYS A CA 1
ATOM 1033 C C . LYS A 1 131 ? 9.598 4.681 13.762 1.00 91.12 131 LYS A C 1
ATOM 1035 O O . LYS A 1 131 ? 10.742 4.477 14.161 1.00 91.12 131 LYS A O 1
ATOM 1040 N N . GLU A 1 132 ? 8.808 3.703 13.329 1.00 87.00 132 GLU A N 1
ATOM 1041 C CA . GLU A 1 132 ? 9.205 2.295 13.326 1.00 87.00 132 GLU A CA 1
ATOM 1042 C C . GLU A 1 132 ? 8.875 1.618 11.993 1.00 87.00 132 GLU A C 1
ATOM 1044 O O . GLU A 1 132 ? 7.731 1.591 11.555 1.00 87.00 132 GLU A O 1
ATOM 1049 N N . GLU A 1 133 ? 9.862 0.986 11.367 1.00 85.00 133 GLU A N 1
ATOM 1050 C CA . GLU A 1 133 ? 9.660 0.204 10.143 1.00 85.00 133 GLU A CA 1
ATOM 1051 C C . GLU A 1 133 ? 8.769 -1.025 10.395 1.00 85.00 133 GLU A C 1
ATOM 1053 O O . GLU A 1 133 ? 8.906 -1.716 11.409 1.00 85.00 133 GLU A O 1
ATOM 1058 N N . ILE A 1 134 ? 7.859 -1.331 9.468 1.00 83.69 134 ILE A N 1
ATOM 1059 C CA . ILE A 1 134 ? 7.107 -2.590 9.487 1.00 83.69 134 ILE A CA 1
ATOM 1060 C C . ILE A 1 134 ? 8.073 -3.739 9.180 1.00 83.69 134 ILE A C 1
ATOM 1062 O O . ILE A 1 134 ? 8.543 -3.905 8.052 1.00 83.69 134 ILE A O 1
ATOM 1066 N N . LYS A 1 135 ? 8.359 -4.554 10.198 1.00 79.06 135 LYS A N 1
ATOM 1067 C CA . LYS A 1 135 ? 9.217 -5.735 10.073 1.00 79.06 135 LYS A CA 1
ATOM 1068 C C . LYS A 1 135 ? 8.399 -6.941 9.626 1.00 79.06 135 LYS A C 1
ATOM 1070 O O . LYS A 1 135 ? 7.484 -7.363 10.324 1.00 79.06 135 LYS A O 1
ATOM 1075 N N . MET A 1 136 ? 8.792 -7.537 8.507 1.00 73.75 136 MET A N 1
ATOM 1076 C CA . MET A 1 136 ? 8.285 -8.833 8.054 1.00 73.75 136 MET A CA 1
ATOM 1077 C C . MET A 1 136 ? 9.247 -9.952 8.452 1.00 73.75 136 MET A C 1
ATOM 1079 O O . MET A 1 136 ? 10.432 -9.716 8.713 1.00 73.75 136 MET A O 1
ATOM 1083 N N . LYS A 1 137 ? 8.756 -11.195 8.480 1.00 66.06 137 LYS A N 1
ATOM 1084 C CA . LYS A 1 137 ? 9.593 -12.372 8.740 1.00 66.06 137 LYS A CA 1
ATOM 1085 C C . LYS A 1 137 ? 10.649 -12.536 7.636 1.00 66.06 137 LYS A C 1
ATOM 1087 O O . LYS A 1 137 ? 10.366 -13.064 6.562 1.00 66.06 137 LYS A O 1
ATOM 1092 N N . ASN A 1 138 ? 11.879 -12.099 7.917 1.00 51.19 138 ASN A N 1
ATOM 1093 C CA . ASN A 1 138 ? 13.039 -12.310 7.052 1.00 51.19 138 ASN A CA 1
ATOM 1094 C C . ASN A 1 138 ? 13.576 -13.740 7.187 1.00 51.19 138 ASN A C 1
ATOM 1096 O O . ASN A 1 138 ? 13.428 -14.397 8.219 1.00 51.19 138 ASN A O 1
ATOM 1100 N N . LYS A 1 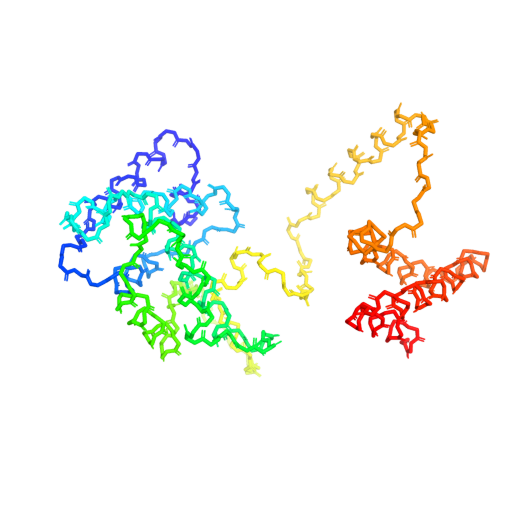139 ? 14.197 -14.229 6.110 1.00 46.84 139 LYS A N 1
ATOM 1101 C CA . LYS A 1 139 ? 14.733 -15.587 5.974 1.00 46.84 139 LYS A CA 1
ATOM 1102 C C . LYS A 1 139 ? 15.851 -15.833 7.001 1.00 46.84 139 LYS A C 1
ATOM 1104 O O . LYS A 1 139 ? 17.019 -15.615 6.716 1.00 46.84 139 LYS A O 1
ATOM 1109 N N . ALA A 1 140 ? 15.492 -16.326 8.180 1.00 40.44 140 ALA A N 1
ATOM 1110 C CA . ALA A 1 140 ? 16.419 -16.917 9.137 1.00 40.44 140 ALA A CA 1
ATOM 1111 C C . ALA A 1 140 ? 15.950 -18.340 9.463 1.00 40.44 140 ALA A C 1
ATOM 1113 O O . ALA A 1 140 ? 15.395 -18.601 10.526 1.00 40.44 140 ALA A O 1
ATOM 1114 N N . ILE A 1 141 ? 16.138 -19.262 8.514 1.00 37.19 141 ILE A N 1
ATOM 1115 C CA . ILE A 1 141 ? 16.122 -20.700 8.801 1.00 37.19 141 ILE A CA 1
ATOM 1116 C C . ILE A 1 141 ? 17.371 -21.325 8.167 1.00 37.19 141 ILE A C 1
ATOM 1118 O O . ILE A 1 141 ? 17.467 -21.479 6.953 1.00 37.19 141 ILE A O 1
ATOM 1122 N N . ASN A 1 142 ? 18.329 -21.591 9.057 1.00 36.44 142 ASN A N 1
ATOM 1123 C CA . ASN A 1 142 ? 19.471 -22.506 9.017 1.00 36.44 142 ASN A CA 1
ATOM 1124 C C . ASN A 1 142 ? 19.652 -23.390 7.765 1.00 36.44 142 ASN A C 1
ATOM 1126 O O . ASN A 1 142 ? 18.954 -24.387 7.596 1.00 36.44 142 ASN A O 1
ATOM 1130 N N . MET A 1 143 ? 20.736 -23.149 7.022 1.00 27.97 143 MET A N 1
ATOM 1131 C CA . MET A 1 143 ? 21.590 -24.228 6.508 1.00 27.97 143 MET A CA 1
ATOM 1132 C C . MET A 1 143 ? 23.007 -24.037 7.058 1.00 27.97 143 MET A C 1
ATOM 1134 O O . MET A 1 143 ? 23.441 -22.916 7.305 1.00 27.97 143 MET A O 1
ATOM 1138 N N . GLY A 1 144 ? 23.649 -25.162 7.368 1.00 28.17 144 GLY A N 1
ATOM 1139 C CA . GLY A 1 144 ? 24.740 -25.297 8.327 1.00 28.17 144 GLY A CA 1
ATOM 1140 C C . GLY A 1 144 ? 26.003 -24.467 8.090 1.00 28.17 144 GLY A C 1
ATOM 1141 O O . GLY A 1 144 ? 26.297 -23.971 7.010 1.00 28.17 144 GLY A O 1
ATOM 1142 N N . LYS A 1 145 ? 26.764 -24.372 9.182 1.00 36.44 145 LYS A N 1
ATOM 1143 C CA . LYS A 1 145 ? 28.085 -23.758 9.319 1.00 36.44 145 LYS A CA 1
ATOM 1144 C C . LYS A 1 145 ? 29.017 -24.081 8.139 1.00 36.44 145 LYS A C 1
ATOM 1146 O O . LYS A 1 145 ? 29.498 -25.203 8.033 1.00 36.44 145 LYS A O 1
ATOM 1151 N N . SER A 1 146 ? 29.428 -23.059 7.397 1.00 23.38 146 SER A N 1
ATOM 1152 C CA . SER A 1 146 ? 30.810 -22.945 6.928 1.00 23.38 146 SER A CA 1
ATOM 1153 C C . SER A 1 146 ? 31.171 -21.472 6.785 1.00 23.38 146 SER A C 1
ATOM 1155 O O . SER A 1 146 ? 30.468 -20.702 6.142 1.00 23.38 146 SER A O 1
ATOM 1157 N N . SER A 1 147 ? 32.254 -21.106 7.462 1.00 30.67 147 SER A N 1
ATOM 1158 C CA . SER A 1 147 ? 32.915 -19.803 7.454 1.00 30.67 147 SER A CA 1
ATOM 1159 C C . SER A 1 147 ? 32.996 -19.197 6.042 1.00 30.67 147 SER A C 1
ATOM 1161 O O . SER A 1 147 ? 33.253 -19.942 5.103 1.00 30.67 147 SER A O 1
ATOM 1163 N N . TRP A 1 148 ? 32.820 -17.874 5.908 1.00 22.36 148 TRP A N 1
ATOM 1164 C CA . TRP A 1 148 ? 33.759 -16.934 5.263 1.00 22.36 148 TRP A CA 1
ATOM 1165 C C . TRP A 1 148 ? 33.227 -15.478 5.332 1.00 22.36 148 TRP A C 1
ATOM 1167 O O . TRP A 1 148 ? 32.111 -15.160 4.943 1.00 22.36 148 TRP A O 1
ATOM 1177 N N . LYS A 1 149 ? 34.084 -14.633 5.916 1.00 23.30 149 LYS A N 1
ATOM 1178 C CA . LYS A 1 149 ? 34.221 -13.162 5.976 1.00 23.30 149 LYS A CA 1
ATOM 1179 C C . LYS A 1 149 ? 33.131 -12.225 5.396 1.00 23.30 149 LYS A C 1
ATOM 1181 O O . LYS A 1 149 ? 32.973 -12.082 4.193 1.00 23.30 149 LYS A O 1
ATOM 1186 N N . LYS A 1 150 ? 32.555 -11.457 6.332 1.00 28.28 150 LYS A N 1
ATOM 1187 C CA . LYS A 1 150 ? 32.162 -10.028 6.329 1.00 28.28 150 LYS A CA 1
ATOM 1188 C C . LYS A 1 150 ? 32.163 -9.272 4.980 1.00 28.28 150 LYS A C 1
ATOM 1190 O O . LYS A 1 150 ? 33.213 -8.851 4.505 1.00 28.28 150 LYS A O 1
ATOM 1195 N N . ALA A 1 151 ? 30.960 -8.950 4.503 1.00 23.59 151 ALA A N 1
ATOM 1196 C CA . ALA A 1 151 ? 30.635 -7.699 3.818 1.00 23.59 151 ALA A CA 1
ATOM 1197 C C . ALA A 1 151 ? 29.234 -7.273 4.285 1.00 23.59 151 ALA A C 1
ATOM 1199 O O . ALA A 1 151 ? 28.235 -7.926 3.994 1.00 23.59 151 ALA A O 1
ATOM 1200 N N . GLU A 1 152 ? 29.190 -6.226 5.104 1.00 29.48 152 GLU A N 1
ATOM 1201 C CA . GLU A 1 152 ? 27.961 -5.602 5.582 1.00 29.48 152 GLU A CA 1
ATOM 1202 C C . GLU A 1 152 ? 27.302 -4.857 4.418 1.00 29.48 152 GLU A C 1
ATOM 1204 O O . GLU A 1 152 ? 27.747 -3.803 3.974 1.00 29.48 152 GLU A O 1
ATOM 1209 N N . THR A 1 153 ? 26.218 -5.418 3.908 1.00 27.98 153 THR A N 1
ATOM 1210 C CA . THR A 1 153 ? 25.101 -4.651 3.367 1.00 27.98 153 THR A CA 1
ATOM 1211 C C . THR A 1 153 ? 23.881 -5.444 3.781 1.00 27.98 153 THR A C 1
ATOM 1213 O O . THR A 1 153 ? 23.577 -6.477 3.192 1.00 27.98 153 THR A O 1
ATOM 1216 N N . GLU A 1 154 ? 23.256 -5.029 4.882 1.00 31.42 154 GLU A N 1
ATOM 1217 C CA . GLU A 1 154 ? 21.947 -5.537 5.269 1.00 31.42 154 GLU A CA 1
ATOM 1218 C C . GLU A 1 154 ? 20.983 -5.251 4.113 1.00 31.42 154 GLU A C 1
ATOM 1220 O O . GLU A 1 154 ? 20.418 -4.164 3.997 1.00 31.42 154 GLU A O 1
ATOM 1225 N N . GLU A 1 155 ? 20.794 -6.233 3.231 1.00 35.38 155 GLU A N 1
ATOM 1226 C CA . GLU A 1 155 ? 19.572 -6.352 2.450 1.00 35.38 155 GLU A CA 1
ATOM 1227 C C . GLU A 1 155 ? 18.439 -6.587 3.448 1.00 35.38 155 GLU A C 1
ATOM 1229 O O . GLU A 1 155 ? 18.028 -7.713 3.738 1.00 35.38 155 GLU A O 1
ATOM 1234 N N . LYS A 1 156 ? 17.940 -5.490 4.023 1.00 36.62 156 LYS A N 1
ATOM 1235 C CA . LYS A 1 156 ? 16.625 -5.476 4.639 1.00 36.62 156 LYS A CA 1
ATOM 1236 C C . LYS A 1 156 ? 15.641 -5.881 3.550 1.00 36.62 156 LYS A C 1
ATOM 1238 O O . LYS A 1 156 ? 15.292 -5.082 2.684 1.00 36.62 156 LYS A O 1
ATOM 1243 N N . GLY A 1 157 ? 15.201 -7.137 3.615 1.00 38.19 157 GLY A N 1
ATOM 1244 C CA . GLY A 1 157 ? 14.068 -7.705 2.884 1.00 38.19 157 GLY A CA 1
ATOM 1245 C C . GLY A 1 157 ? 12.739 -7.068 3.293 1.00 38.19 157 GLY A C 1
ATOM 1246 O O . GLY A 1 157 ? 11.772 -7.765 3.583 1.00 38.19 157 GLY A O 1
ATOM 1247 N N . GLY A 1 158 ? 12.714 -5.740 3.367 1.00 49.69 158 GLY A N 1
ATOM 1248 C CA . GLY A 1 158 ? 11.529 -4.955 3.623 1.00 49.69 158 GLY A CA 1
ATOM 1249 C C . GLY A 1 158 ? 10.578 -4.994 2.434 1.00 49.69 158 GLY A C 1
ATOM 1250 O O . GLY A 1 158 ? 10.916 -5.403 1.319 1.00 49.69 158 GLY A O 1
ATOM 1251 N N . ILE A 1 159 ? 9.378 -4.504 2.712 1.00 47.84 159 ILE A N 1
ATOM 1252 C CA . ILE A 1 159 ? 8.220 -4.307 1.831 1.00 47.84 159 ILE A CA 1
ATOM 1253 C C . ILE A 1 159 ? 8.594 -3.842 0.402 1.00 47.84 159 ILE A C 1
ATOM 1255 O O . ILE A 1 159 ? 7.976 -4.258 -0.578 1.00 47.84 159 ILE A O 1
ATOM 1259 N N . VAL A 1 160 ? 9.671 -3.061 0.281 1.00 45.47 160 VAL A N 1
ATOM 1260 C CA . VAL A 1 160 ? 10.247 -2.526 -0.964 1.00 45.47 160 VAL A CA 1
ATOM 1261 C C . VAL A 1 160 ? 10.576 -3.605 -2.003 1.00 45.47 160 VAL A C 1
ATOM 1263 O O . VAL A 1 160 ? 10.255 -3.445 -3.177 1.00 45.47 160 VAL A O 1
ATOM 1266 N N . GLY A 1 161 ? 11.192 -4.719 -1.592 1.00 50.09 161 GLY A N 1
ATOM 1267 C CA . GLY A 1 161 ? 11.549 -5.804 -2.515 1.00 50.09 161 GLY A CA 1
ATOM 1268 C C . GLY A 1 161 ? 10.357 -6.670 -2.925 1.00 50.09 161 GLY A C 1
ATOM 1269 O O . GLY A 1 161 ? 10.461 -7.457 -3.860 1.00 50.09 161 GLY A O 1
ATOM 1270 N N . ILE A 1 162 ? 9.238 -6.551 -2.207 1.00 49.34 162 ILE A N 1
ATOM 1271 C CA . ILE A 1 162 ? 8.039 -7.363 -2.410 1.00 49.34 162 ILE A CA 1
ATOM 1272 C C . ILE A 1 162 ? 7.079 -6.673 -3.378 1.00 49.34 162 ILE A C 1
ATOM 1274 O O . ILE A 1 162 ? 6.572 -7.310 -4.288 1.00 49.34 162 ILE A O 1
ATOM 1278 N N . LEU A 1 163 ? 6.864 -5.366 -3.246 1.00 45.50 163 LEU A N 1
ATOM 1279 C CA . LEU A 1 163 ? 5.844 -4.677 -4.041 1.00 45.50 163 LEU A CA 1
ATOM 1280 C C . LEU A 1 163 ? 6.254 -4.345 -5.476 1.00 45.50 163 LEU A C 1
ATOM 1282 O O . LEU A 1 163 ? 5.445 -3.770 -6.197 1.00 45.50 163 LEU A O 1
ATOM 1286 N N . ASN A 1 164 ? 7.494 -4.636 -5.898 1.00 43.47 164 ASN A N 1
ATOM 1287 C CA . ASN A 1 164 ? 8.022 -4.184 -7.197 1.00 43.47 164 ASN A CA 1
ATOM 1288 C C . ASN A 1 164 ? 7.731 -2.680 -7.458 1.00 43.47 164 ASN A C 1
ATOM 1290 O O . ASN A 1 164 ? 7.612 -2.250 -8.605 1.00 43.47 164 ASN A O 1
ATOM 1294 N N . LEU A 1 165 ? 7.607 -1.869 -6.396 1.00 42.34 165 LEU A N 1
ATOM 1295 C CA . LEU A 1 165 ? 7.417 -0.423 -6.488 1.00 42.34 165 LEU A CA 1
ATOM 1296 C C . LEU A 1 165 ? 8.756 0.170 -6.921 1.00 42.34 165 LEU A C 1
ATOM 1298 O O . LEU A 1 165 ? 9.724 0.202 -6.164 1.00 42.34 165 LEU A O 1
ATOM 1302 N N . ALA A 1 166 ? 8.817 0.518 -8.200 1.00 33.59 166 ALA A N 1
ATOM 1303 C CA . ALA A 1 166 ? 10.029 0.739 -8.965 1.00 33.59 166 ALA A CA 1
ATOM 1304 C C . ALA A 1 166 ? 11.037 1.703 -8.313 1.00 33.59 166 ALA A C 1
ATOM 1306 O O . ALA A 1 166 ? 10.844 2.915 -8.279 1.00 33.59 166 ALA A O 1
ATOM 1307 N N . LEU A 1 167 ? 12.189 1.147 -7.938 1.00 32.88 167 LEU A N 1
ATOM 1308 C CA . LEU A 1 167 ? 13.495 1.790 -8.041 1.00 32.88 167 LEU A CA 1
ATOM 1309 C C . LEU A 1 167 ? 14.426 0.821 -8.784 1.00 32.88 167 LEU A C 1
ATOM 1311 O O . LEU A 1 167 ? 14.396 -0.383 -8.515 1.00 32.88 167 LEU A O 1
ATOM 1315 N N . PRO A 1 168 ? 15.225 1.300 -9.752 1.00 33.12 168 PRO A N 1
ATOM 1316 C CA . PRO A 1 168 ? 15.986 0.438 -10.639 1.00 33.12 168 PRO A CA 1
ATOM 1317 C C . PRO A 1 168 ? 17.164 -0.181 -9.881 1.00 33.12 168 PRO A C 1
ATOM 1319 O O . PRO A 1 168 ? 18.204 0.449 -9.696 1.00 33.12 168 PRO A O 1
ATOM 1322 N N . LYS A 1 169 ? 17.026 -1.443 -9.469 1.00 31.48 169 LYS A N 1
ATOM 1323 C CA . LYS A 1 169 ? 18.169 -2.301 -9.146 1.00 31.48 169 LYS A CA 1
ATOM 1324 C C . LYS A 1 169 ? 18.055 -3.641 -9.862 1.00 31.48 169 LYS A C 1
ATOM 1326 O O . LYS A 1 169 ? 17.201 -4.466 -9.562 1.00 31.48 169 LYS A O 1
ATOM 1331 N N . LEU A 1 170 ? 18.940 -3.767 -10.850 1.00 37.31 170 LEU A N 1
ATOM 1332 C CA . LEU A 1 170 ? 19.622 -4.961 -11.343 1.00 37.31 170 LEU A CA 1
ATOM 1333 C C . LEU A 1 170 ? 19.076 -6.285 -10.774 1.00 37.31 170 LEU A C 1
ATOM 1335 O O . LEU A 1 170 ? 19.489 -6.734 -9.706 1.00 37.31 170 LEU A O 1
ATOM 1339 N N . ARG A 1 171 ? 18.143 -6.908 -11.505 1.00 29.25 171 ARG A N 1
ATOM 1340 C CA . ARG A 1 171 ? 17.692 -8.275 -11.219 1.00 29.25 171 ARG A CA 1
ATOM 1341 C C . ARG A 1 171 ? 18.868 -9.228 -11.428 1.00 29.25 171 ARG A C 1
ATOM 1343 O O . ARG A 1 171 ? 19.447 -9.262 -12.512 1.00 29.25 171 ARG A O 1
ATOM 1350 N N . SER A 1 172 ? 19.218 -9.979 -10.387 1.00 31.30 172 SER A N 1
ATOM 1351 C CA . SER A 1 172 ? 20.205 -11.049 -10.458 1.00 31.30 172 SER A CA 1
ATOM 1352 C C . SER A 1 172 ? 19.707 -12.171 -11.375 1.00 31.30 172 SER A C 1
ATOM 1354 O O . SER A 1 172 ? 18.569 -12.632 -11.285 1.00 31.30 172 SER A O 1
ATOM 1356 N N . GLN A 1 173 ? 20.587 -12.572 -12.291 1.00 37.62 173 GLN A N 1
ATOM 1357 C CA . GLN A 1 173 ? 20.463 -13.732 -13.166 1.00 37.62 173 GLN A CA 1
ATOM 1358 C C . GLN A 1 173 ? 20.460 -15.020 -12.332 1.00 37.62 173 GLN A C 1
ATOM 1360 O O . GLN A 1 173 ? 21.497 -15.361 -11.772 1.00 37.62 173 GLN A O 1
ATOM 1365 N N . SER A 1 174 ? 19.352 -15.761 -12.308 1.00 38.00 174 SER A N 1
ATOM 1366 C CA . SER A 1 174 ? 19.429 -17.228 -12.449 1.00 38.00 174 SER A CA 1
ATOM 1367 C C . SER A 1 174 ? 18.082 -17.897 -12.731 1.00 38.00 174 SER A C 1
ATOM 1369 O O . SER A 1 174 ? 18.076 -18.849 -13.496 1.00 38.00 174 SER A O 1
ATOM 1371 N N . ASP A 1 175 ? 16.944 -17.386 -12.240 1.00 39.69 175 ASP A N 1
ATOM 1372 C CA . ASP A 1 175 ? 15.697 -18.189 -12.283 1.00 39.69 175 ASP A CA 1
ATOM 1373 C C . ASP A 1 175 ? 14.584 -17.680 -13.221 1.00 39.69 175 ASP A C 1
ATOM 1375 O O . ASP A 1 175 ? 13.545 -18.317 -13.350 1.00 39.69 175 ASP A O 1
ATOM 1379 N N . THR A 1 176 ? 14.784 -16.581 -13.954 1.00 42.25 176 THR A N 1
ATOM 1380 C CA . THR A 1 176 ? 13.772 -16.020 -14.885 1.00 42.25 176 THR A CA 1
ATOM 1381 C C . THR A 1 176 ? 14.071 -16.268 -16.365 1.00 42.25 176 THR A C 1
ATOM 1383 O O . THR A 1 176 ? 13.345 -15.785 -17.240 1.00 42.25 176 THR A O 1
ATOM 1386 N N . GLN A 1 177 ? 15.129 -17.019 -16.681 1.00 45.62 177 GLN A N 1
ATOM 1387 C CA . GLN A 1 177 ? 15.592 -17.188 -18.063 1.00 45.62 177 GLN A CA 1
ATOM 1388 C C . GLN A 1 177 ? 14.587 -17.964 -18.934 1.00 45.62 177 GLN A C 1
ATOM 1390 O O . GLN A 1 177 ? 14.453 -17.667 -20.115 1.00 45.62 177 GLN A O 1
ATOM 1395 N N . SER A 1 178 ? 13.806 -18.879 -18.350 1.00 47.22 178 SER A N 1
ATOM 1396 C CA . SER A 1 178 ? 12.813 -19.661 -19.103 1.00 47.22 178 SER A CA 1
ATOM 1397 C C . SER A 1 178 ? 11.530 -18.875 -19.413 1.00 47.22 178 SER A C 1
ATOM 1399 O O . SER A 1 178 ? 11.043 -18.916 -20.543 1.00 47.22 178 SER A O 1
ATOM 1401 N N . GLU A 1 179 ? 11.009 -18.107 -18.451 1.00 46.41 179 GLU A N 1
ATOM 1402 C CA . GLU A 1 179 ? 9.771 -17.335 -18.638 1.00 46.41 179 GLU A CA 1
ATOM 1403 C C . GLU A 1 179 ? 9.994 -16.075 -19.485 1.00 46.41 179 GLU A C 1
ATOM 1405 O O . GLU A 1 179 ? 9.164 -15.734 -20.329 1.00 46.41 179 GLU A O 1
ATOM 1410 N N . SER A 1 180 ? 11.147 -15.412 -19.333 1.00 48.78 180 SER A N 1
ATOM 1411 C CA . SER A 1 180 ? 11.494 -14.253 -20.165 1.00 48.78 180 SER A CA 1
ATOM 1412 C C . SER A 1 180 ? 11.734 -14.639 -21.626 1.00 48.78 180 SER A C 1
ATOM 1414 O O . SER A 1 180 ? 11.261 -13.933 -22.514 1.00 48.78 180 SER A O 1
ATOM 1416 N N . GLU A 1 181 ? 12.362 -15.788 -21.907 1.00 52.84 181 GLU A N 1
ATOM 1417 C CA . GLU A 1 181 ? 12.479 -16.296 -23.279 1.00 52.84 181 GLU A CA 1
ATOM 1418 C C . GLU A 1 181 ? 11.121 -16.623 -23.905 1.00 52.84 181 GLU A C 1
ATOM 1420 O O . GLU A 1 181 ? 10.920 -16.350 -25.090 1.00 52.84 181 GLU A O 1
ATOM 1425 N N . ALA A 1 182 ? 10.185 -17.186 -23.136 1.00 56.47 182 ALA A N 1
ATOM 1426 C CA . ALA A 1 182 ? 8.847 -17.505 -23.626 1.00 56.47 182 ALA A CA 1
ATOM 1427 C C . ALA A 1 182 ? 8.070 -16.233 -23.996 1.00 56.47 182 ALA A C 1
ATOM 1429 O O . ALA A 1 182 ? 7.494 -16.154 -25.081 1.00 56.47 182 ALA A O 1
ATOM 1430 N N . ILE A 1 183 ? 8.136 -15.201 -23.150 1.00 56.72 183 ILE A N 1
ATOM 1431 C CA . ILE A 1 183 ? 7.491 -13.905 -23.397 1.00 56.72 183 ILE A CA 1
ATOM 1432 C C . ILE A 1 183 ? 8.153 -13.181 -24.577 1.00 56.72 183 ILE A C 1
ATOM 1434 O O . ILE A 1 183 ? 7.454 -12.599 -25.409 1.00 56.72 183 ILE A O 1
ATOM 1438 N N . ILE A 1 184 ? 9.483 -13.246 -24.708 1.00 62.34 184 ILE A N 1
ATOM 1439 C CA . ILE A 1 184 ? 10.215 -12.666 -25.844 1.00 62.34 184 ILE A CA 1
ATOM 1440 C C . ILE A 1 184 ? 9.847 -13.386 -27.145 1.00 62.34 184 ILE A C 1
ATOM 1442 O O . ILE A 1 184 ? 9.551 -12.718 -28.135 1.00 62.34 184 ILE A O 1
ATOM 1446 N N . LYS A 1 185 ? 9.786 -14.724 -27.149 1.00 67.00 185 LYS A N 1
ATOM 1447 C CA . LYS A 1 185 ? 9.364 -15.516 -28.318 1.00 67.00 185 LYS A CA 1
ATOM 1448 C C . LYS A 1 185 ? 7.914 -15.236 -28.693 1.00 67.00 185 LYS A C 1
ATOM 1450 O O . LYS A 1 185 ? 7.634 -15.012 -29.866 1.00 67.00 185 LYS A O 1
ATOM 1455 N N . GLN A 1 186 ? 7.016 -15.158 -27.712 1.00 62.47 186 GLN A N 1
ATOM 1456 C CA . GLN A 1 186 ? 5.609 -14.826 -27.932 1.00 62.47 186 GLN A CA 1
ATOM 1457 C C . GLN A 1 186 ? 5.444 -13.400 -28.478 1.00 62.47 186 GLN A C 1
ATOM 1459 O O . GLN A 1 186 ? 4.691 -13.183 -29.426 1.00 62.47 186 GLN A O 1
ATOM 1464 N N . THR A 1 187 ? 6.202 -12.436 -27.951 1.00 53.53 187 THR A N 1
ATOM 1465 C CA . THR A 1 187 ? 6.214 -11.048 -28.438 1.00 53.53 187 THR A CA 1
ATOM 1466 C C . THR A 1 187 ? 6.761 -10.975 -29.865 1.00 53.53 187 THR A C 1
ATOM 1468 O O . THR A 1 187 ? 6.141 -10.361 -30.732 1.00 53.53 187 THR A O 1
ATOM 1471 N N . GLN A 1 188 ? 7.863 -11.669 -30.161 1.00 60.31 188 GLN A N 1
ATOM 1472 C CA . GLN A 1 188 ? 8.421 -11.770 -31.514 1.00 60.31 188 GLN A CA 1
ATOM 1473 C C . GLN A 1 188 ? 7.459 -12.455 -32.493 1.00 60.31 188 GLN A C 1
ATOM 1475 O O . GLN A 1 188 ? 7.371 -12.048 -33.651 1.00 60.31 188 GLN A O 1
ATOM 1480 N N . GLU A 1 189 ? 6.693 -13.453 -32.050 1.00 58.50 189 GLU A N 1
ATOM 1481 C CA . GLU A 1 189 ? 5.676 -14.097 -32.881 1.00 58.50 189 GLU A CA 1
ATOM 1482 C C . GLU A 1 189 ? 4.475 -13.200 -33.166 1.00 58.50 189 GLU A C 1
ATOM 1484 O O . GLU A 1 189 ? 3.949 -13.246 -34.280 1.00 58.50 189 GLU A O 1
ATOM 1489 N N . ILE A 1 190 ? 4.076 -12.348 -32.219 1.00 60.03 190 ILE A N 1
ATOM 1490 C CA . ILE A 1 190 ? 3.044 -11.326 -32.432 1.00 60.03 190 ILE A CA 1
ATOM 1491 C C . ILE A 1 190 ? 3.521 -10.309 -33.479 1.00 60.03 190 ILE A C 1
ATOM 1493 O O . ILE A 1 190 ? 2.790 -10.038 -34.434 1.00 60.03 190 ILE A O 1
ATOM 1497 N N . PHE A 1 191 ? 4.768 -9.832 -33.381 1.00 56.56 191 PHE A N 1
ATOM 1498 C CA . PHE A 1 191 ? 5.366 -8.936 -34.382 1.00 56.56 191 PHE A CA 1
ATOM 1499 C C . PHE A 1 191 ? 5.540 -9.598 -35.757 1.00 56.56 191 PHE A C 1
ATOM 1501 O O . PHE A 1 191 ? 5.381 -8.937 -36.781 1.00 56.56 191 PHE A O 1
ATOM 1508 N N . ARG A 1 192 ? 5.834 -10.904 -35.808 1.00 58.56 192 ARG A N 1
ATOM 1509 C CA . ARG A 1 192 ? 6.000 -11.649 -37.067 1.00 58.56 192 ARG A CA 1
ATOM 1510 C C . ARG A 1 192 ? 4.665 -11.973 -37.745 1.00 58.56 192 ARG A C 1
ATOM 1512 O O . ARG A 1 192 ? 4.605 -11.998 -38.971 1.00 58.56 192 ARG A O 1
ATOM 1519 N N . LYS A 1 193 ? 3.603 -12.235 -36.972 1.00 55.59 193 LYS A N 1
ATOM 1520 C CA . LYS A 1 193 ? 2.260 -12.558 -37.493 1.00 55.59 193 LYS A CA 1
ATOM 1521 C C . LYS A 1 193 ? 1.452 -11.311 -37.859 1.00 55.59 193 LYS A C 1
ATOM 1523 O O . LYS A 1 193 ? 0.639 -11.371 -38.778 1.00 55.59 193 LYS A O 1
ATOM 1528 N N . GLN A 1 194 ? 1.693 -10.174 -37.205 1.00 48.88 194 GLN A N 1
ATOM 1529 C CA . GLN A 1 194 ? 1.136 -8.887 -37.616 1.00 48.88 194 GLN A CA 1
ATOM 1530 C C . GLN A 1 194 ? 2.122 -8.148 -38.523 1.00 48.88 194 GLN A C 1
ATOM 1532 O O . GLN A 1 194 ? 2.806 -7.216 -38.110 1.00 48.88 194 GLN A O 1
ATOM 1537 N N . GLY A 1 195 ? 2.156 -8.547 -39.798 1.00 46.41 195 GLY A N 1
ATOM 1538 C CA . GLY A 1 195 ? 2.708 -7.698 -40.852 1.00 46.41 195 GLY A CA 1
ATOM 1539 C C . GLY A 1 195 ? 2.130 -6.285 -40.726 1.00 46.41 195 GLY A C 1
ATOM 1540 O O . GLY A 1 195 ? 0.915 -6.123 -40.609 1.00 46.41 195 GLY A O 1
ATOM 1541 N N . ALA A 1 196 ? 3.025 -5.297 -40.673 1.00 53.56 196 ALA A N 1
ATOM 1542 C CA . ALA A 1 196 ? 2.790 -3.901 -40.317 1.00 53.56 196 ALA A CA 1
ATOM 1543 C C . ALA A 1 196 ? 1.467 -3.316 -40.850 1.00 53.56 196 ALA A C 1
ATOM 1545 O O . ALA A 1 196 ? 1.422 -2.700 -41.917 1.00 53.56 196 ALA A O 1
ATOM 1546 N N . LYS A 1 197 ? 0.386 -3.416 -40.068 1.00 54.28 197 LYS A N 1
ATOM 1547 C CA . LYS A 1 197 ? -0.748 -2.508 -40.228 1.00 54.28 197 LYS A CA 1
ATOM 1548 C C . LYS A 1 197 ? -0.280 -1.165 -39.687 1.00 54.28 197 LYS A C 1
ATOM 1550 O O . LYS A 1 197 ? -0.220 -0.975 -38.476 1.00 54.28 197 LYS A O 1
ATOM 1555 N N . ARG A 1 198 ? 0.128 -0.262 -40.586 1.00 50.91 198 ARG A N 1
ATOM 1556 C CA . ARG A 1 198 ? 0.399 1.143 -40.252 1.00 50.91 198 ARG A CA 1
ATOM 1557 C C . ARG A 1 198 ? -0.849 1.688 -39.558 1.00 50.91 198 ARG A C 1
ATOM 1559 O O . ARG A 1 198 ? -1.867 1.891 -40.212 1.00 50.91 198 ARG A O 1
ATOM 1566 N N . GLY A 1 199 ? -0.784 1.831 -38.236 1.00 56.06 199 GLY A N 1
ATOM 1567 C CA . GLY A 1 199 ? -1.854 2.438 -37.456 1.00 56.06 199 GLY A CA 1
ATOM 1568 C C . GLY A 1 199 ? -2.130 3.855 -37.951 1.00 56.06 199 GLY A C 1
ATOM 1569 O O . GLY A 1 199 ? -1.269 4.489 -38.563 1.00 56.06 199 GLY A O 1
ATOM 1570 N N . THR A 1 200 ? -3.335 4.359 -37.710 1.00 64.94 200 THR A N 1
ATOM 1571 C CA . THR A 1 200 ? -3.651 5.760 -37.987 1.00 64.94 200 THR A CA 1
ATOM 1572 C C . THR A 1 200 ? -2.823 6.633 -37.046 1.00 64.94 200 THR A C 1
ATOM 1574 O O . THR A 1 200 ? -3.041 6.624 -35.836 1.00 64.94 200 THR A O 1
ATOM 1577 N N . PHE A 1 201 ? -1.834 7.346 -37.589 1.00 65.00 201 PHE A N 1
ATOM 1578 C CA . PHE A 1 201 ? -0.996 8.259 -36.818 1.00 65.00 201 PHE A CA 1
ATOM 1579 C C . PHE A 1 201 ? -1.697 9.608 -36.694 1.00 65.00 201 PHE A C 1
ATOM 1581 O O . PHE A 1 201 ? -2.052 10.224 -37.698 1.00 65.00 201 PHE A O 1
ATOM 1588 N N . TYR A 1 202 ? -1.858 10.078 -35.462 1.00 68.88 202 TYR A N 1
ATOM 1589 C CA . TYR A 1 202 ? -2.362 11.413 -35.169 1.00 68.88 202 TYR A CA 1
ATOM 1590 C C . TYR A 1 202 ? -1.207 12.271 -34.662 1.00 68.88 202 TYR A C 1
ATOM 1592 O O . TYR A 1 202 ? -0.482 11.873 -33.750 1.00 68.88 202 TYR A O 1
ATOM 1600 N N . THR A 1 203 ? -1.021 13.448 -35.254 1.00 70.69 203 THR A N 1
ATOM 1601 C CA . THR A 1 203 ? -0.045 14.435 -34.789 1.00 70.69 203 THR A CA 1
ATOM 1602 C C . THR A 1 203 ? -0.746 15.431 -33.870 1.00 70.69 203 THR A C 1
ATOM 1604 O O . THR A 1 203 ? -1.788 15.985 -34.208 1.00 70.69 203 THR A O 1
ATOM 1607 N N . SER A 1 204 ? -0.188 15.650 -32.680 1.00 68.62 204 SER A N 1
ATOM 1608 C CA . SER A 1 204 ? -0.695 16.631 -31.717 1.00 68.62 204 SER A CA 1
ATOM 1609 C C . SER A 1 204 ? 0.380 17.671 -31.431 1.00 68.62 204 SER A C 1
ATOM 1611 O O . SER A 1 204 ? 1.539 17.324 -31.221 1.00 68.62 204 SER A O 1
ATOM 1613 N N . GLN A 1 205 ? -0.009 18.946 -31.421 1.00 73.88 205 GLN A N 1
ATOM 1614 C CA . GLN A 1 205 ? 0.867 20.079 -31.091 1.00 73.88 205 GLN A CA 1
ATOM 1615 C C . GLN A 1 205 ? 0.655 20.584 -29.654 1.00 73.88 205 GLN A C 1
ATOM 1617 O O . GLN A 1 205 ? 1.313 21.527 -29.220 1.00 73.88 205 GLN A O 1
ATOM 1622 N N . ARG A 1 206 ? -0.268 19.974 -28.897 1.00 76.00 206 ARG A N 1
ATOM 1623 C CA . ARG A 1 206 ? -0.570 20.387 -27.521 1.00 76.00 206 ARG A CA 1
ATOM 1624 C C . ARG A 1 206 ? 0.422 19.770 -26.545 1.00 76.00 206 ARG A C 1
ATOM 1626 O O . ARG A 1 206 ? 0.514 18.548 -26.436 1.00 76.00 206 ARG A O 1
ATOM 1633 N N . ILE A 1 207 ? 1.096 20.622 -25.776 1.00 69.38 207 ILE A N 1
ATOM 1634 C CA . ILE A 1 207 ? 2.098 20.213 -24.782 1.00 69.38 207 ILE A CA 1
ATOM 1635 C C . ILE A 1 207 ? 1.537 19.255 -23.715 1.00 69.38 207 ILE A C 1
ATOM 1637 O O . ILE A 1 207 ? 2.247 18.367 -23.249 1.00 69.38 207 ILE A O 1
ATOM 1641 N N . GLU A 1 208 ? 0.244 19.381 -23.400 1.00 71.69 208 GLU A N 1
ATOM 1642 C CA . GLU A 1 208 ? -0.484 18.549 -22.429 1.00 71.69 208 GLU A CA 1
ATOM 1643 C C . GLU A 1 208 ? -0.575 17.076 -22.849 1.00 71.69 208 GLU A C 1
ATOM 1645 O O . GLU A 1 208 ? -0.622 16.198 -21.997 1.00 71.69 208 GLU A O 1
ATOM 1650 N N . ILE A 1 209 ? -0.581 16.800 -24.157 1.00 77.50 209 ILE A N 1
ATOM 1651 C CA . ILE A 1 209 ? -0.659 15.440 -24.708 1.00 77.50 209 ILE A CA 1
ATOM 1652 C C . ILE A 1 209 ? 0.751 14.892 -24.948 1.00 77.50 209 ILE A C 1
ATOM 1654 O O . ILE A 1 209 ? 1.010 13.708 -24.757 1.00 77.50 209 ILE A O 1
ATOM 1658 N N . ILE A 1 210 ? 1.690 15.762 -25.322 1.00 79.94 210 ILE A N 1
ATOM 1659 C CA . ILE A 1 210 ? 3.061 15.361 -25.648 1.00 79.94 210 ILE A CA 1
ATOM 1660 C C . ILE A 1 210 ? 3.805 14.864 -24.397 1.00 79.94 210 ILE A C 1
ATOM 1662 O O . ILE A 1 210 ? 4.526 13.873 -24.483 1.00 79.94 210 ILE A O 1
ATOM 1666 N N . ARG A 1 211 ? 3.617 15.494 -23.227 1.00 79.62 211 ARG A N 1
ATOM 1667 C CA . ARG A 1 211 ? 4.277 15.068 -21.977 1.00 79.62 211 ARG A CA 1
ATOM 1668 C C . ARG A 1 211 ? 3.986 13.605 -21.594 1.00 79.62 211 ARG A C 1
ATOM 1670 O O . ARG A 1 211 ? 4.954 12.855 -21.491 1.00 79.62 211 ARG A O 1
ATOM 1677 N N . PRO A 1 212 ? 2.726 13.155 -21.442 1.00 80.25 212 PRO A N 1
ATOM 1678 C CA . PRO A 1 212 ? 2.440 11.763 -21.085 1.00 80.25 212 PRO A CA 1
ATOM 1679 C C . PRO A 1 212 ? 2.897 10.765 -22.161 1.00 80.25 212 PRO A C 1
ATOM 1681 O O . PRO A 1 212 ? 3.322 9.658 -21.835 1.00 80.25 212 PRO A O 1
ATOM 1684 N N . MET A 1 213 ? 2.896 11.153 -23.445 1.00 80.75 213 MET A N 1
ATOM 1685 C CA . MET A 1 213 ? 3.459 10.314 -24.514 1.00 80.75 213 MET A CA 1
ATOM 1686 C C . MET A 1 213 ? 4.972 10.112 -24.347 1.00 80.75 213 MET A C 1
ATOM 1688 O O . MET A 1 213 ? 5.477 9.002 -24.523 1.00 80.75 213 MET A O 1
ATOM 1692 N N . VAL A 1 214 ? 5.701 11.169 -23.982 1.00 84.31 214 VAL A N 1
ATOM 1693 C CA . VAL A 1 214 ? 7.147 11.101 -23.729 1.00 84.31 214 VAL A CA 1
ATOM 1694 C C . VAL A 1 214 ? 7.451 10.377 -22.417 1.00 84.31 214 VAL A C 1
ATOM 1696 O O . VAL A 1 214 ? 8.431 9.645 -22.358 1.00 84.31 214 VAL A O 1
ATOM 1699 N N . GLU A 1 215 ? 6.610 10.493 -21.389 1.00 81.00 215 GLU A N 1
ATOM 1700 C CA . GLU A 1 215 ? 6.750 9.717 -20.147 1.00 81.00 215 GLU A CA 1
ATOM 1701 C C . GLU A 1 215 ? 6.607 8.212 -20.384 1.00 81.00 215 GLU A C 1
ATOM 1703 O O . GLU A 1 215 ? 7.418 7.434 -19.877 1.00 81.00 215 GLU A O 1
ATOM 1708 N N . ALA A 1 216 ? 5.635 7.806 -21.205 1.00 81.12 216 ALA A N 1
ATOM 1709 C CA . ALA A 1 216 ? 5.400 6.401 -21.519 1.00 81.12 216 ALA A CA 1
ATOM 1710 C C . ALA A 1 216 ? 6.524 5.784 -22.371 1.00 81.12 216 ALA A C 1
ATOM 1712 O O . ALA A 1 216 ? 6.932 4.647 -22.138 1.00 81.12 216 ALA A O 1
ATOM 1713 N N . VAL A 1 217 ? 7.027 6.522 -23.367 1.00 83.19 217 VAL A N 1
ATOM 1714 C CA . VAL A 1 217 ? 7.937 5.972 -24.390 1.00 83.19 217 VAL A CA 1
ATOM 1715 C C . VAL A 1 217 ? 9.407 6.346 -24.146 1.00 83.19 217 VAL A C 1
ATOM 1717 O O . VAL A 1 217 ? 10.310 5.653 -24.612 1.00 83.19 217 VAL A O 1
ATOM 1720 N N . GLY A 1 218 ? 9.684 7.397 -23.374 1.00 80.88 218 GLY A N 1
ATOM 1721 C CA . GLY A 1 218 ? 11.026 7.955 -23.194 1.00 80.88 218 GLY A CA 1
ATOM 1722 C C . GLY A 1 218 ? 12.014 7.025 -22.489 1.00 80.88 218 GLY A C 1
ATOM 1723 O O . GLY A 1 218 ? 13.150 6.901 -22.941 1.00 80.88 218 GLY A O 1
ATOM 1724 N N . TRP A 1 219 ? 11.593 6.328 -21.428 1.00 81.38 219 TRP A N 1
ATOM 1725 C CA . TRP A 1 219 ? 12.452 5.365 -20.719 1.00 81.38 219 TRP A CA 1
ATOM 1726 C C . TRP A 1 219 ? 12.744 4.097 -21.539 1.00 81.38 219 TRP A C 1
ATOM 1728 O O . TRP A 1 219 ? 13.916 3.718 -21.619 1.00 81.38 219 TRP A O 1
ATOM 1738 N N . PRO A 1 220 ? 11.749 3.468 -22.203 1.00 84.38 220 PRO A N 1
ATOM 1739 C CA . PRO A 1 220 ? 12.015 2.405 -23.170 1.00 84.38 220 PRO A CA 1
ATOM 1740 C C . PRO A 1 220 ? 12.978 2.829 -24.283 1.00 84.38 220 PRO A C 1
ATOM 1742 O O . PRO A 1 220 ? 13.929 2.103 -24.567 1.00 84.38 220 PRO A O 1
ATOM 1745 N N . LEU A 1 221 ? 12.785 4.015 -24.876 1.00 81.81 221 LEU A N 1
ATOM 1746 C CA . LEU A 1 221 ? 13.677 4.524 -25.922 1.00 81.81 221 LEU A CA 1
ATOM 1747 C C . LEU A 1 221 ? 15.107 4.698 -25.415 1.00 81.81 221 LEU A C 1
ATOM 1749 O O . LEU A 1 221 ? 16.037 4.222 -26.061 1.00 81.81 221 LEU A O 1
ATOM 1753 N N . LEU A 1 222 ? 15.281 5.308 -24.240 1.00 80.38 222 LEU A N 1
ATOM 1754 C CA . LEU A 1 222 ? 16.590 5.467 -23.613 1.00 80.38 222 LEU A CA 1
ATOM 1755 C C . LEU A 1 222 ? 17.301 4.118 -23.447 1.00 80.38 222 LEU A C 1
ATOM 1757 O O . LEU A 1 222 ? 18.450 3.979 -23.856 1.00 80.38 222 LEU A O 1
ATOM 1761 N N . ALA A 1 223 ? 16.608 3.116 -22.900 1.00 77.88 223 ALA A N 1
ATOM 1762 C CA . ALA A 1 223 ? 17.167 1.781 -22.712 1.00 77.88 223 ALA A CA 1
ATOM 1763 C C . ALA A 1 223 ? 17.565 1.139 -24.049 1.00 77.88 223 ALA A C 1
ATOM 1765 O O . ALA A 1 223 ? 18.665 0.599 -24.164 1.00 77.88 223 ALA A O 1
ATOM 1766 N N . THR A 1 224 ? 16.711 1.243 -25.074 1.00 81.00 224 THR A N 1
ATOM 1767 C CA . THR A 1 224 ? 17.036 0.709 -26.403 1.00 81.00 224 THR A CA 1
ATOM 1768 C C . THR A 1 224 ? 18.244 1.404 -27.013 1.00 81.00 224 THR A C 1
ATOM 1770 O O . THR A 1 224 ? 19.136 0.725 -27.506 1.00 81.00 224 THR A O 1
ATOM 1773 N N . PHE A 1 225 ? 18.335 2.733 -26.940 1.00 82.56 225 PHE A N 1
ATOM 1774 C CA . PHE A 1 225 ? 19.480 3.448 -27.493 1.00 82.56 225 PHE A CA 1
ATOM 1775 C C . PHE A 1 225 ? 20.774 3.105 -26.753 1.00 82.56 225 PHE A C 1
ATOM 1777 O O . PHE A 1 225 ? 21.793 2.908 -27.407 1.00 82.56 225 PHE A O 1
ATOM 1784 N N . SER A 1 226 ? 20.736 2.963 -25.426 1.00 81.31 226 SER A N 1
ATOM 1785 C CA . SER A 1 226 ? 21.906 2.560 -24.638 1.00 81.31 226 SER A CA 1
ATOM 1786 C C . SER A 1 226 ? 22.412 1.168 -25.023 1.00 81.31 226 SER A C 1
ATOM 1788 O O . SER A 1 226 ? 23.603 1.011 -25.270 1.00 81.31 226 SER A O 1
ATOM 1790 N N . VAL A 1 227 ? 21.521 0.181 -25.172 1.00 80.31 227 VAL A N 1
ATOM 1791 C CA . VAL A 1 227 ? 21.900 -1.181 -25.599 1.00 80.31 227 VAL A CA 1
ATOM 1792 C C . VAL A 1 227 ? 22.445 -1.183 -27.031 1.00 80.31 227 VAL A C 1
ATOM 1794 O O . VAL A 1 227 ? 23.476 -1.788 -27.311 1.00 80.31 227 VAL A O 1
ATOM 1797 N N . MET A 1 228 ? 21.798 -0.456 -27.944 1.00 73.75 228 MET A N 1
ATOM 1798 C CA . MET A 1 228 ? 22.220 -0.398 -29.347 1.00 73.75 228 MET A CA 1
ATOM 1799 C C . MET A 1 228 ? 23.532 0.376 -29.556 1.00 73.75 228 MET A C 1
ATOM 1801 O O . MET A 1 228 ? 24.184 0.189 -30.582 1.00 73.75 228 MET A O 1
ATOM 1805 N N . MET A 1 229 ? 23.938 1.239 -28.616 1.00 70.19 229 MET A N 1
ATOM 1806 C CA . MET A 1 229 ? 25.257 1.885 -28.640 1.00 70.19 229 MET A CA 1
ATOM 1807 C C . MET A 1 229 ? 26.395 0.948 -28.211 1.00 70.19 229 MET A C 1
ATOM 1809 O O . MET A 1 229 ? 27.534 1.158 -28.631 1.00 70.19 229 MET A O 1
ATOM 1813 N N . GLU A 1 230 ? 26.115 -0.083 -27.408 1.00 70.12 230 GLU A N 1
ATOM 1814 C CA . GLU A 1 230 ? 27.113 -1.087 -27.011 1.00 70.12 230 GLU A CA 1
ATOM 1815 C C . GLU A 1 230 ? 27.457 -2.043 -28.170 1.00 70.12 230 GLU A C 1
ATOM 1817 O O . GLU A 1 230 ? 28.578 -2.557 -28.249 1.00 70.12 230 GLU A O 1
ATOM 1822 N N . GLU A 1 231 ? 26.541 -2.214 -29.132 1.00 66.06 231 GLU A N 1
ATOM 1823 C CA . GLU A 1 231 ? 26.762 -2.972 -30.368 1.00 66.06 231 GLU A CA 1
ATOM 1824 C C . GLU A 1 231 ? 27.712 -2.224 -31.330 1.00 66.06 231 GLU A C 1
ATOM 1826 O O . GLU A 1 231 ? 27.303 -1.477 -32.223 1.00 66.06 231 GLU A O 1
ATOM 1831 N N . ARG A 1 232 ? 29.026 -2.452 -31.189 1.00 60.72 232 ARG A N 1
ATOM 1832 C CA . ARG A 1 232 ? 30.077 -1.772 -31.983 1.00 60.72 232 ARG A CA 1
ATOM 1833 C C . ARG A 1 232 ? 30.118 -2.124 -33.478 1.00 60.72 232 ARG A C 1
ATOM 1835 O O . ARG A 1 232 ? 30.913 -1.539 -34.215 1.00 60.72 232 ARG A O 1
ATOM 1842 N N . GLU A 1 233 ? 29.293 -3.055 -33.945 1.00 62.09 233 GLU A N 1
ATOM 1843 C CA . GLU A 1 233 ? 29.409 -3.626 -35.293 1.00 62.09 233 GLU A CA 1
ATOM 1844 C C . GLU A 1 233 ? 28.649 -2.840 -36.378 1.00 62.09 233 GLU A C 1
ATOM 1846 O O . GLU A 1 233 ? 28.966 -2.971 -37.561 1.00 62.09 233 GLU A O 1
ATOM 1851 N N . ASN A 1 234 ? 27.697 -1.962 -36.022 1.00 77.06 234 ASN A N 1
ATOM 1852 C CA . ASN A 1 234 ? 26.875 -1.244 -37.007 1.00 77.06 234 ASN A CA 1
ATOM 1853 C C . ASN A 1 234 ? 26.867 0.282 -36.813 1.00 77.06 234 ASN A C 1
ATOM 1855 O O . ASN A 1 234 ? 26.004 0.853 -36.143 1.00 77.06 234 ASN A O 1
ATOM 1859 N N . LYS A 1 235 ? 27.792 0.964 -37.501 1.00 76.19 235 LYS A N 1
ATOM 1860 C CA . LYS A 1 235 ? 27.945 2.431 -37.465 1.00 76.19 235 LYS A CA 1
ATOM 1861 C C . LYS A 1 235 ? 26.660 3.198 -37.807 1.00 76.19 235 LYS A C 1
ATOM 1863 O O . LYS A 1 235 ? 26.415 4.244 -37.216 1.00 76.19 235 LYS A O 1
ATOM 1868 N N . ALA A 1 236 ? 25.832 2.691 -38.724 1.00 79.62 236 ALA A N 1
ATOM 1869 C CA . ALA A 1 236 ? 24.593 3.365 -39.117 1.00 79.62 236 ALA A CA 1
ATOM 1870 C C . ALA A 1 236 ? 23.558 3.380 -37.978 1.00 79.62 236 ALA A C 1
ATOM 1872 O O . ALA A 1 236 ? 22.879 4.385 -37.775 1.00 79.62 236 ALA A O 1
ATOM 1873 N N . ARG A 1 237 ? 23.473 2.297 -37.193 1.00 77.25 237 ARG A N 1
ATOM 1874 C CA . ARG A 1 237 ? 22.579 2.219 -36.025 1.00 77.25 237 ARG A CA 1
ATOM 1875 C C . ARG A 1 237 ? 23.045 3.120 -34.889 1.00 77.25 237 ARG A C 1
ATOM 1877 O O . ARG A 1 237 ? 22.215 3.785 -34.280 1.00 77.25 237 ARG A O 1
ATOM 1884 N N . VAL A 1 238 ? 24.355 3.191 -34.654 1.00 79.38 238 VAL A N 1
ATOM 1885 C CA . VAL A 1 238 ? 24.936 4.073 -33.630 1.00 79.38 238 VAL A CA 1
ATOM 1886 C C . VAL A 1 238 ? 24.657 5.544 -33.949 1.00 79.38 238 VAL A C 1
ATOM 1888 O O . VAL A 1 238 ? 24.233 6.284 -33.065 1.00 79.38 238 VAL A O 1
ATOM 1891 N N . ILE A 1 239 ? 24.811 5.968 -35.210 1.00 83.44 239 ILE A N 1
ATOM 1892 C CA . ILE A 1 239 ? 24.485 7.342 -35.637 1.00 83.44 239 ILE A CA 1
ATOM 1893 C C . ILE A 1 239 ? 23.000 7.647 -35.406 1.00 83.44 239 ILE A C 1
ATOM 1895 O O . ILE A 1 239 ? 22.671 8.684 -34.835 1.00 83.44 239 ILE A O 1
ATOM 1899 N N . LEU A 1 240 ? 22.107 6.724 -35.774 1.00 84.75 240 LEU A N 1
ATOM 1900 C CA . LEU A 1 240 ? 20.668 6.894 -35.570 1.00 84.75 240 LEU A CA 1
ATOM 1901 C C . LEU A 1 240 ? 20.298 6.978 -34.076 1.00 84.75 240 LEU A C 1
ATOM 1903 O O . LEU A 1 240 ? 19.459 7.787 -33.686 1.00 84.75 240 LEU A O 1
ATOM 1907 N N . CYS A 1 241 ? 20.953 6.184 -33.224 1.00 84.12 241 CYS A N 1
ATOM 1908 C CA . CYS A 1 241 ? 20.766 6.253 -31.773 1.00 84.12 241 CYS A CA 1
ATOM 1909 C C . CYS A 1 241 ? 21.256 7.593 -31.210 1.00 84.12 241 CYS A C 1
ATOM 1911 O O . CYS A 1 241 ? 20.568 8.189 -30.388 1.00 84.12 241 CYS A O 1
ATOM 1913 N N . MET A 1 242 ? 22.389 8.112 -31.693 1.00 84.38 242 MET A N 1
ATOM 1914 C CA . MET A 1 242 ? 22.905 9.432 -31.306 1.00 84.38 242 MET A CA 1
ATOM 1915 C C . MET A 1 242 ? 21.957 10.573 -31.702 1.00 84.38 242 MET A C 1
ATOM 1917 O O . MET A 1 242 ? 21.739 11.501 -30.919 1.00 84.38 242 MET A O 1
ATOM 1921 N N . GLU A 1 243 ? 21.340 10.498 -32.883 1.00 86.44 243 GLU A N 1
ATOM 1922 C CA . GLU A 1 243 ? 20.273 11.428 -33.274 1.00 86.44 243 GLU A CA 1
ATOM 1923 C C . GLU A 1 243 ? 19.050 11.304 -32.354 1.00 86.44 243 GLU A C 1
ATOM 192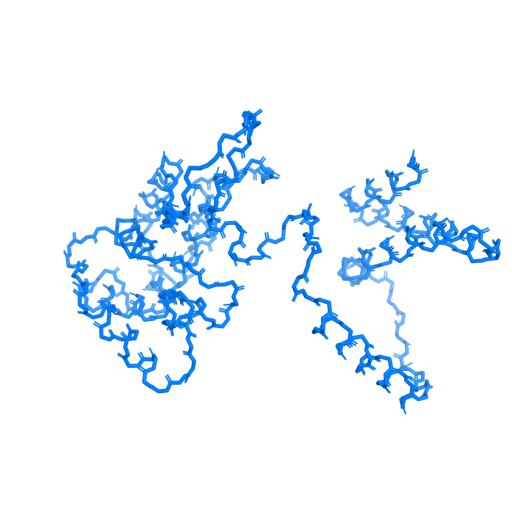5 O O . GLU A 1 243 ? 18.492 12.320 -31.930 1.00 86.44 243 GLU A O 1
ATOM 1930 N N . GLY A 1 244 ? 18.690 10.076 -31.970 1.00 87.38 244 GLY A N 1
ATOM 1931 C CA . GLY A 1 244 ? 17.651 9.787 -30.981 1.00 87.38 244 GLY A CA 1
ATOM 1932 C C . GLY A 1 244 ? 17.937 10.402 -29.608 1.00 87.38 244 GLY A C 1
ATOM 1933 O O . GLY A 1 244 ? 17.062 11.050 -29.033 1.00 87.38 244 GLY A O 1
ATOM 1934 N N . PHE A 1 245 ? 19.172 10.292 -29.110 1.00 87.88 245 PHE A N 1
ATOM 1935 C CA . PHE A 1 245 ? 19.614 10.943 -27.874 1.00 87.88 245 PHE A CA 1
ATOM 1936 C C . PHE A 1 245 ? 19.510 12.468 -27.965 1.00 87.88 245 PHE A C 1
ATOM 1938 O O . PHE A 1 245 ? 18.959 13.104 -27.064 1.00 87.88 245 PHE A O 1
ATOM 1945 N N . LYS A 1 246 ? 19.978 13.069 -29.067 1.00 88.62 246 LYS A N 1
ATOM 1946 C CA . LYS A 1 246 ? 19.882 14.520 -29.297 1.00 88.62 246 LYS A CA 1
ATOM 1947 C C . LYS A 1 246 ? 18.426 14.997 -29.291 1.00 88.62 246 LYS A C 1
ATOM 1949 O O . LYS A 1 246 ? 18.113 15.997 -28.642 1.00 88.62 246 LYS A O 1
ATOM 1954 N N . ALA A 1 247 ? 17.537 14.279 -29.977 1.00 88.50 247 ALA A N 1
ATOM 1955 C CA . ALA A 1 247 ? 16.108 14.583 -30.002 1.00 88.50 247 ALA A CA 1
ATOM 1956 C C . ALA A 1 247 ? 15.456 14.402 -28.619 1.00 88.50 247 ALA A C 1
ATOM 1958 O O . ALA A 1 247 ? 14.704 15.270 -28.179 1.00 88.50 247 ALA A O 1
ATOM 1959 N N . GLY A 1 248 ? 15.794 13.327 -27.899 1.00 86.88 248 GLY A N 1
ATOM 1960 C CA . GLY A 1 248 ? 15.299 13.052 -26.548 1.00 86.88 248 GLY A CA 1
ATOM 1961 C C . GLY A 1 248 ? 15.693 14.132 -25.537 1.00 86.88 248 GLY A C 1
ATOM 1962 O O . GLY A 1 248 ? 14.843 14.616 -24.787 1.00 86.88 248 GLY A O 1
ATOM 1963 N N . ILE A 1 249 ? 16.947 14.595 -25.563 1.00 87.69 249 ILE A N 1
ATOM 1964 C CA . ILE A 1 249 ? 17.425 15.698 -24.707 1.00 87.69 249 ILE A CA 1
ATOM 1965 C C . ILE A 1 249 ? 16.678 16.999 -25.028 1.00 87.69 249 ILE A C 1
ATOM 1967 O O . ILE A 1 249 ? 16.268 17.721 -24.118 1.00 87.69 249 ILE A O 1
ATOM 1971 N N . TYR A 1 250 ? 16.466 17.295 -26.313 1.00 89.06 250 TYR A N 1
ATOM 1972 C CA . TYR A 1 250 ? 15.752 18.499 -26.734 1.00 89.06 250 TYR A CA 1
ATOM 1973 C C . TYR A 1 250 ? 14.285 18.487 -26.279 1.00 89.06 250 TYR A C 1
ATOM 1975 O O . TYR A 1 250 ? 13.821 19.439 -25.650 1.00 89.06 250 TYR A O 1
ATOM 1983 N N . ILE A 1 251 ? 13.569 17.387 -26.523 1.00 87.94 251 ILE A N 1
ATOM 1984 C CA . ILE A 1 251 ? 12.153 17.245 -26.159 1.00 87.94 251 ILE A CA 1
ATOM 1985 C C . ILE A 1 251 ? 11.976 17.300 -24.636 1.00 87.94 251 ILE A C 1
ATOM 1987 O O . ILE A 1 251 ? 11.139 18.051 -24.138 1.00 87.94 251 ILE A O 1
ATOM 1991 N N . THR A 1 252 ? 12.802 16.578 -23.873 1.00 87.81 252 THR A N 1
ATOM 1992 C CA . THR A 1 252 ? 12.739 16.591 -22.399 1.00 87.81 252 THR A CA 1
ATOM 1993 C C . THR A 1 252 ? 13.093 17.958 -21.803 1.00 87.81 252 THR A C 1
ATOM 1995 O O . THR A 1 252 ? 12.536 18.340 -20.772 1.00 87.81 252 THR A O 1
ATOM 1998 N N . HIS A 1 253 ? 13.952 18.745 -22.461 1.00 87.31 253 HIS A N 1
ATOM 1999 C CA . HIS A 1 253 ? 14.225 20.131 -22.076 1.00 87.31 253 HIS A CA 1
ATOM 2000 C C . HIS A 1 253 ? 13.017 21.056 -22.298 1.00 87.31 253 HIS A C 1
ATOM 2002 O O . HIS A 1 253 ? 12.662 21.825 -21.395 1.00 87.31 253 HIS A O 1
ATOM 2008 N N . VAL A 1 254 ? 12.378 20.969 -23.471 1.00 88.44 254 VAL A N 1
ATOM 2009 C CA . VAL A 1 254 ? 11.179 21.755 -23.819 1.00 88.44 254 VAL A CA 1
ATOM 2010 C C . VAL A 1 254 ? 10.019 21.420 -22.880 1.00 88.44 254 VAL A C 1
ATOM 2012 O O . VAL A 1 254 ? 9.328 22.317 -22.406 1.00 88.44 254 VAL A O 1
ATOM 2015 N N . LEU A 1 255 ? 9.853 20.141 -22.538 1.00 86.38 255 LEU A N 1
ATOM 2016 C CA . LEU A 1 255 ? 8.781 19.663 -21.664 1.00 86.38 255 LEU A CA 1
ATOM 2017 C C . LEU A 1 255 ? 9.067 19.825 -20.167 1.00 86.38 255 LEU A C 1
ATOM 2019 O O . LEU A 1 255 ? 8.204 19.465 -19.369 1.00 86.38 255 LEU A O 1
ATOM 2023 N N . ARG A 1 256 ? 10.231 20.363 -19.768 1.00 85.00 256 ARG A N 1
ATOM 2024 C CA . ARG A 1 256 ? 10.654 20.510 -18.357 1.00 85.00 256 ARG A CA 1
ATOM 2025 C C . ARG A 1 256 ? 10.654 19.181 -17.582 1.00 85.00 256 ARG A C 1
ATOM 2027 O O . ARG A 1 256 ? 10.237 19.119 -16.433 1.00 85.00 256 ARG A O 1
ATOM 2034 N N . MET A 1 257 ? 11.117 18.110 -18.226 1.00 84.31 257 MET A N 1
ATOM 2035 C CA . MET A 1 257 ? 11.254 16.776 -17.630 1.00 84.31 257 MET A CA 1
ATOM 2036 C C . MET A 1 257 ? 12.695 16.554 -17.153 1.00 84.31 257 MET A C 1
ATOM 2038 O O . MET A 1 257 ? 13.475 15.845 -17.794 1.00 84.31 257 MET A O 1
ATOM 2042 N N . ASP A 1 258 ? 13.071 17.196 -16.045 1.00 81.94 258 ASP A N 1
ATOM 2043 C CA . ASP A 1 258 ? 14.469 17.271 -15.595 1.00 81.94 258 ASP A CA 1
ATOM 2044 C C . ASP A 1 258 ? 15.092 15.897 -15.287 1.00 81.94 258 ASP A C 1
ATOM 2046 O O . ASP A 1 258 ? 16.233 15.649 -15.681 1.00 81.94 258 ASP A O 1
ATOM 2050 N N . THR A 1 259 ? 14.335 14.977 -14.679 1.00 80.25 259 THR A N 1
ATOM 2051 C CA . THR A 1 259 ? 14.793 13.611 -14.360 1.00 80.25 259 THR A CA 1
ATOM 2052 C C . THR A 1 259 ? 15.154 12.822 -15.615 1.00 80.25 259 THR A C 1
ATOM 2054 O O . THR A 1 259 ? 16.229 12.230 -15.706 1.00 80.25 259 THR A O 1
ATOM 2057 N N . MET A 1 260 ? 14.271 12.847 -16.616 1.00 80.25 260 MET A N 1
ATOM 2058 C CA . MET A 1 260 ? 14.487 12.127 -17.868 1.00 80.25 260 MET A CA 1
ATOM 2059 C C . MET A 1 260 ? 15.621 12.774 -18.669 1.00 80.25 260 MET A C 1
ATOM 2061 O O . MET A 1 260 ? 16.503 12.072 -19.156 1.00 80.25 260 MET A O 1
ATOM 2065 N N . ARG A 1 261 ? 15.678 14.113 -18.722 1.00 84.19 261 ARG A N 1
ATOM 2066 C CA . ARG A 1 261 ? 16.785 14.843 -19.360 1.00 84.19 261 ARG A CA 1
ATOM 2067 C C . ARG A 1 261 ? 18.139 14.440 -18.772 1.00 84.19 261 ARG A C 1
ATOM 2069 O O . ARG A 1 261 ? 19.085 14.202 -19.520 1.00 84.19 261 ARG A O 1
ATOM 2076 N N . TYR A 1 262 ? 18.234 14.355 -17.446 1.00 82.50 262 TYR A N 1
ATOM 2077 C CA . TYR A 1 262 ? 19.465 13.952 -16.766 1.00 82.50 262 TYR A CA 1
ATOM 2078 C C . TYR A 1 262 ? 19.859 12.505 -17.097 1.00 82.50 262 TYR A C 1
ATOM 2080 O O . TYR A 1 262 ? 21.038 12.225 -17.307 1.00 82.50 262 TYR A O 1
ATOM 2088 N N . ALA A 1 263 ? 18.887 11.599 -17.235 1.00 80.00 263 ALA A N 1
ATOM 2089 C CA . ALA A 1 263 ? 19.132 10.215 -17.641 1.00 80.00 263 ALA A CA 1
ATOM 2090 C C . ALA A 1 263 ? 19.654 10.093 -19.087 1.00 80.00 263 ALA A C 1
ATOM 2092 O O . ALA A 1 263 ? 20.611 9.357 -19.336 1.00 80.00 263 ALA A O 1
ATOM 2093 N N . PHE A 1 264 ? 19.097 10.861 -20.032 1.00 83.19 264 PHE A N 1
ATOM 2094 C CA . PHE A 1 264 ? 19.618 10.928 -21.405 1.00 83.19 264 PHE A CA 1
ATOM 2095 C C . PHE A 1 264 ? 21.051 11.485 -21.454 1.00 83.19 264 PHE A C 1
ATOM 2097 O O . PHE A 1 264 ? 21.885 10.958 -22.184 1.00 83.19 264 PHE A O 1
ATOM 2104 N N . LEU A 1 265 ? 21.357 12.517 -20.659 1.00 82.38 265 LEU A N 1
ATOM 2105 C CA . LEU A 1 265 ? 22.697 13.115 -20.606 1.00 82.38 265 LEU A CA 1
ATOM 2106 C C . LEU A 1 265 ? 23.736 12.175 -19.985 1.00 82.38 265 LEU A C 1
ATOM 2108 O O . LEU A 1 265 ? 24.814 11.995 -20.539 1.00 82.38 265 LEU A O 1
ATOM 2112 N N . THR A 1 266 ? 23.414 11.555 -18.850 1.00 79.88 266 THR A N 1
ATOM 2113 C CA . THR A 1 266 ? 24.335 10.646 -18.144 1.00 79.88 266 THR A CA 1
ATOM 2114 C C . THR A 1 266 ? 24.626 9.370 -18.925 1.00 79.88 266 THR A C 1
ATOM 2116 O O . THR A 1 266 ? 25.725 8.836 -18.814 1.00 79.88 266 THR A O 1
ATOM 2119 N N . SER A 1 267 ? 23.690 8.919 -19.762 1.00 79.00 267 SER A N 1
ATOM 2120 C CA . SER A 1 267 ? 23.886 7.751 -20.629 1.00 79.00 267 SER A CA 1
ATOM 2121 C C . SER A 1 267 ? 24.901 7.990 -21.755 1.00 79.00 267 SER A C 1
ATOM 2123 O O . SER A 1 267 ? 25.480 7.029 -22.242 1.00 79.00 267 SER A O 1
ATOM 2125 N N . LEU A 1 268 ? 25.152 9.246 -22.149 1.00 74.94 268 LEU A N 1
ATOM 2126 C CA . LEU A 1 268 ? 26.170 9.604 -23.152 1.00 74.94 268 LEU A CA 1
ATOM 2127 C C . LEU A 1 268 ? 27.569 9.822 -22.557 1.00 74.94 268 LEU A C 1
ATOM 2129 O O . LEU A 1 268 ? 28.549 9.864 -23.293 1.00 74.94 268 LEU A O 1
ATOM 2133 N N . VAL A 1 269 ? 27.656 10.030 -21.242 1.00 70.50 269 VAL A N 1
ATOM 2134 C CA . VAL A 1 269 ? 28.922 10.288 -20.528 1.00 70.50 269 VAL A CA 1
ATOM 2135 C C . VAL A 1 269 ? 29.616 8.978 -20.121 1.00 70.50 269 VAL A C 1
ATOM 2137 O O . VAL A 1 269 ? 30.750 9.002 -19.647 1.00 70.50 269 VAL A O 1
ATOM 2140 N N . ARG A 1 270 ? 28.940 7.841 -20.301 1.00 52.34 270 ARG A N 1
ATOM 2141 C CA . ARG A 1 270 ? 29.399 6.505 -19.920 1.00 52.34 270 ARG A CA 1
ATOM 2142 C C . ARG A 1 270 ? 30.111 5.808 -21.076 1.00 52.34 270 ARG A C 1
ATOM 2144 O O . ARG A 1 270 ? 31.132 5.149 -20.788 1.00 52.34 270 ARG A O 1
#

Foldseek 3Di:
DLQVQCLDPDPVSVVVVLVVLLPDQCAPPQLLRLLLVLQAVAPHAQDPSSNLSSLLSNLQNNCVNYPPQAPDSVLSSVVSVLLLVLLCQQPPPPHPPGQDLVNSLVVQDDPDPRRGRPSVSSSVSNVVSNVDHRQYDDDDDDDDDDDDDDDDDPPRPGSCVRHPPDDDDDDDDDPCPVVVVVVVVVVVVVVVVPDDPPPPDDDDPDLVVVVVVCVVCLVVLLVVLLVQCVPPPDPVSVVVSVVVLVVSLVSCVVSVVVVSNVSSVVSVVD